Protein AF-A0A7S0DS02-F1 (afdb_monomer_lite)

Foldseek 3Di:
DPPVVCVVQVPFDKDDKAWFDDDDQWTWIWIWTQDPQWIKIKIKIFGQDPFKLQQAKKKKKFKDLQKFKDKAKPVTWDFPDDGDRGITMTGDHMHGHGGIIIMIITIFHADLRSADFMWMWMWIGRPDTDIDIGIGTDAVLRFKAADADEPVVLVVVVVVFDAKDKDKDAQFPDQAPVCVVVLCVVSNWDFRDDDPQKTKIKMWGNHPDPDTWIKIKIKGQDPRRMIMMMITTNDNSNSVRSRVSSRVSRRD

Organism: NCBI:txid1561963

pLDDT: mean 88.96, std 8.68, range [48.06, 98.38]

InterPro domains:
  IPR028269 AP-4 complex subunit epsilon-1, C-terminal [PF14807] (146-245)
  IPR028269 AP-4 complex subunit epsilon-1, C-terminal [SM01356] (145-251)

Structure (mmCIF, N/CA/C/O backbone):
data_AF-A0A7S0DS02-F1
#
_entry.id   AF-A0A7S0DS02-F1
#
loop_
_atom_site.group_PDB
_atom_site.id
_atom_site.type_symbol
_atom_site.label_atom_id
_atom_site.label_alt_id
_atom_site.label_comp_id
_atom_site.label_asym_id
_atom_site.label_entity_id
_atom_site.label_seq_id
_atom_site.pdbx_PDB_ins_code
_atom_site.Cartn_x
_atom_site.Cartn_y
_atom_site.Cartn_z
_atom_site.occupancy
_atom_site.B_iso_or_equiv
_atom_site.auth_seq_id
_atom_site.auth_comp_id
_atom_site.auth_asym_id
_atom_site.auth_atom_id
_atom_site.pdbx_PDB_model_num
ATOM 1 N N . MET A 1 1 ? 3.408 -7.193 -20.595 1.00 48.06 1 MET A N 1
ATOM 2 C CA . MET A 1 1 ? 3.384 -8.110 -19.430 1.00 48.06 1 MET A CA 1
ATOM 3 C C . MET A 1 1 ? 3.007 -9.495 -19.956 1.00 48.06 1 MET A C 1
ATOM 5 O O . MET A 1 1 ? 2.194 -9.543 -20.866 1.00 48.06 1 MET A O 1
ATOM 9 N N . ALA A 1 2 ? 3.617 -10.593 -19.495 1.00 53.53 2 ALA A N 1
ATOM 10 C CA . ALA A 1 2 ? 3.234 -11.933 -19.957 1.00 53.53 2 ALA A CA 1
ATOM 11 C C . ALA A 1 2 ? 1.770 -12.174 -19.562 1.00 53.53 2 ALA A C 1
ATOM 13 O O . ALA A 1 2 ? 1.403 -11.886 -18.420 1.00 53.53 2 ALA A O 1
ATOM 14 N N . GLU A 1 3 ? 0.940 -12.654 -20.489 1.00 55.75 3 GLU A N 1
ATOM 15 C CA . GLU A 1 3 ? -0.509 -12.824 -20.281 1.00 55.75 3 GLU A CA 1
ATOM 16 C C . GLU A 1 3 ? -0.830 -13.646 -19.023 1.00 55.75 3 GLU A C 1
ATOM 18 O O . GLU A 1 3 ? -1.805 -13.373 -18.324 1.00 55.75 3 GLU A O 1
ATOM 23 N N . SER A 1 4 ? 0.040 -14.598 -18.671 1.00 61.25 4 SER A N 1
ATOM 24 C CA . SER A 1 4 ? -0.071 -15.411 -17.458 1.00 61.25 4 SER A CA 1
ATOM 25 C C . SER A 1 4 ? 0.012 -14.587 -16.169 1.00 61.25 4 SER A C 1
ATOM 27 O O . SER A 1 4 ? -0.796 -14.791 -15.265 1.00 61.25 4 SER A O 1
ATOM 29 N N . LEU A 1 5 ? 0.931 -13.622 -16.090 1.00 64.06 5 LEU A N 1
ATOM 30 C CA . LEU A 1 5 ? 1.100 -12.769 -14.916 1.00 64.06 5 LEU A CA 1
ATOM 31 C C . LEU A 1 5 ? -0.018 -11.722 -14.826 1.00 64.06 5 LEU A C 1
ATOM 33 O O . LEU A 1 5 ? -0.558 -11.508 -13.744 1.00 64.06 5 LEU A O 1
ATOM 37 N N . GLN A 1 6 ? -0.439 -11.122 -15.949 1.00 67.19 6 GLN A N 1
ATOM 38 C CA . GLN A 1 6 ? -1.613 -10.230 -15.945 1.00 67.19 6 GLN A CA 1
ATOM 39 C C . GLN A 1 6 ? -2.850 -10.949 -15.427 1.00 67.19 6 GLN A C 1
ATOM 41 O O . GLN A 1 6 ? -3.556 -10.407 -14.579 1.00 67.19 6 GLN A O 1
ATOM 46 N N . LYS A 1 7 ? -3.076 -12.180 -15.892 1.00 71.62 7 LYS A N 1
ATOM 47 C CA . LYS A 1 7 ? -4.197 -13.015 -15.461 1.00 71.62 7 LYS A CA 1
ATOM 48 C C . LYS A 1 7 ? -4.095 -13.424 -13.990 1.00 71.62 7 LYS A C 1
ATOM 50 O O . LYS A 1 7 ? -5.110 -13.496 -13.307 1.00 71.62 7 LYS A O 1
ATOM 55 N N . GLN A 1 8 ? -2.887 -13.668 -13.479 1.00 76.19 8 GLN A N 1
ATOM 56 C CA . GLN A 1 8 ? -2.676 -13.959 -12.057 1.00 76.19 8 GLN A CA 1
ATOM 57 C C . GLN A 1 8 ? -2.935 -12.739 -11.167 1.00 76.19 8 GLN A C 1
ATOM 59 O O . GLN A 1 8 ? -3.421 -12.893 -10.050 1.00 76.19 8 GLN A O 1
ATOM 64 N N . LEU A 1 9 ? -2.632 -11.532 -11.649 1.00 82.69 9 LEU A N 1
ATOM 65 C CA . LEU A 1 9 ? -2.740 -10.302 -10.863 1.00 82.69 9 LEU A CA 1
ATOM 66 C C . LEU A 1 9 ? -4.054 -9.545 -11.056 1.00 82.69 9 LEU A C 1
ATOM 68 O O . LEU A 1 9 ? -4.373 -8.670 -10.252 1.00 82.69 9 LEU A O 1
ATOM 72 N N . SER A 1 10 ? -4.838 -9.874 -12.084 1.00 83.56 10 SER A N 1
ATOM 73 C CA . SER A 1 10 ? -6.087 -9.178 -12.410 1.00 83.56 10 SER A CA 1
ATOM 74 C C . SER A 1 10 ? -7.163 -9.310 -11.333 1.00 83.56 10 SER A C 1
ATOM 76 O O . SER A 1 10 ? -8.023 -8.442 -11.246 1.00 83.56 10 SER A O 1
ATOM 78 N N . GLY A 1 11 ? -7.114 -10.363 -10.511 1.00 85.56 11 GLY A N 1
ATOM 79 C CA . GLY A 1 11 ? -8.080 -10.603 -9.435 1.00 85.56 11 GLY A CA 1
ATOM 80 C C . GLY A 1 11 ? -7.795 -9.866 -8.122 1.00 85.56 11 GLY A C 1
ATOM 81 O O . GLY A 1 11 ? -8.592 -9.975 -7.192 1.00 85.56 11 GLY A O 1
ATOM 82 N N . PHE A 1 12 ? -6.673 -9.148 -8.010 1.00 87.88 12 PHE A N 1
ATOM 83 C CA . PHE A 1 12 ? -6.279 -8.489 -6.763 1.00 87.88 12 PHE A CA 1
ATOM 84 C C . PHE A 1 12 ? -6.533 -6.979 -6.796 1.00 87.88 12 PHE A C 1
ATOM 86 O O . PHE A 1 12 ? -6.413 -6.365 -7.858 1.00 87.88 12 PHE A O 1
ATOM 93 N N . PRO A 1 13 ? -6.833 -6.356 -5.638 1.00 88.44 13 PRO A N 1
ATOM 94 C CA . PRO A 1 13 ? -6.950 -4.907 -5.545 1.00 88.44 13 PRO A CA 1
ATOM 95 C C . PRO A 1 13 ? -5.658 -4.212 -5.989 1.00 88.44 13 PRO A C 1
ATOM 97 O O . PRO A 1 13 ? -4.554 -4.645 -5.639 1.00 88.44 13 PRO A O 1
ATOM 100 N N . LYS A 1 14 ? -5.804 -3.122 -6.744 1.00 90.38 14 LYS A N 1
ATOM 101 C CA . LYS A 1 14 ? -4.695 -2.350 -7.312 1.00 90.38 14 LYS A CA 1
ATOM 102 C C . LYS A 1 14 ? -4.682 -0.940 -6.736 1.00 90.38 14 LYS A C 1
ATOM 104 O O . LYS A 1 14 ? -5.734 -0.347 -6.513 1.00 90.38 14 LYS A O 1
ATOM 109 N N . GLY A 1 15 ? -3.488 -0.418 -6.488 1.00 86.44 15 GLY A N 1
ATOM 110 C CA . GLY A 1 15 ? -3.276 1.002 -6.250 1.00 86.44 15 GLY A CA 1
ATOM 111 C C . GLY A 1 15 ? -3.321 1.797 -7.554 1.00 86.44 15 GLY A C 1
ATOM 112 O O . GLY A 1 15 ? -3.376 1.228 -8.647 1.00 86.44 15 GLY A O 1
ATOM 113 N N . MET A 1 16 ? -3.264 3.120 -7.421 1.00 85.69 16 MET A N 1
ATOM 114 C CA . MET A 1 16 ? -3.130 4.022 -8.562 1.00 85.69 16 MET A CA 1
ATOM 115 C C . MET A 1 16 ? -1.842 3.704 -9.330 1.00 85.69 16 MET A C 1
ATOM 117 O O . MET A 1 16 ? -0.797 3.461 -8.721 1.00 85.69 16 MET A O 1
ATOM 121 N N . GLU A 1 17 ? -1.935 3.674 -10.657 1.00 90.31 17 GLU A N 1
ATOM 122 C CA . GLU A 1 17 ? -0.751 3.667 -11.508 1.00 90.31 17 GLU A CA 1
ATOM 123 C C . GLU A 1 17 ? -0.147 5.070 -11.514 1.00 90.31 17 GLU A C 1
ATOM 125 O O . GLU A 1 17 ? -0.869 6.061 -11.620 1.00 90.31 17 GLU A O 1
ATOM 130 N N . ALA A 1 18 ? 1.167 5.152 -11.360 1.00 92.69 18 ALA A N 1
ATOM 131 C CA . ALA A 1 18 ? 1.876 6.417 -11.330 1.00 92.69 18 ALA A CA 1
ATOM 132 C C . ALA A 1 18 ? 3.097 6.351 -12.236 1.00 92.69 18 ALA A C 1
ATOM 134 O O . ALA A 1 18 ? 3.766 5.317 -12.343 1.00 92.69 18 ALA A O 1
ATOM 135 N N . VAL A 1 19 ? 3.397 7.479 -12.868 1.00 93.69 19 VAL A N 1
ATOM 136 C CA . VAL A 1 19 ? 4.601 7.621 -13.671 1.00 93.69 19 VAL A CA 1
ATOM 137 C C . VAL A 1 19 ? 5.735 8.098 -12.774 1.00 93.69 19 VAL A C 1
ATOM 139 O O . VAL A 1 19 ? 5.576 9.041 -12.003 1.00 93.69 19 VAL A O 1
ATOM 142 N N . ALA A 1 20 ? 6.856 7.384 -12.816 1.00 90.88 20 ALA A N 1
ATOM 143 C CA . ALA A 1 20 ? 8.039 7.662 -12.006 1.00 90.88 20 ALA A CA 1
ATOM 144 C C . ALA A 1 20 ? 9.152 8.342 -12.811 1.00 90.88 20 ALA A C 1
ATOM 146 O O . ALA A 1 20 ? 9.971 9.042 -12.225 1.00 90.88 20 ALA A O 1
ATOM 147 N N . ASN A 1 21 ? 9.201 8.124 -14.128 1.00 92.62 21 ASN A N 1
ATOM 148 C CA . ASN A 1 21 ? 10.114 8.815 -15.032 1.00 92.62 21 ASN A CA 1
ATOM 149 C C . ASN A 1 21 ? 9.536 8.866 -16.450 1.00 92.62 21 ASN A C 1
ATOM 151 O O . ASN A 1 21 ? 9.195 7.823 -17.007 1.00 92.62 21 ASN A O 1
ATOM 155 N N . GLU A 1 22 ? 9.486 10.057 -17.043 1.00 91.19 22 GLU A N 1
ATOM 156 C CA . GLU A 1 22 ? 9.022 10.270 -18.427 1.00 91.19 22 GLU A CA 1
ATOM 157 C C . GLU A 1 22 ? 10.137 10.726 -19.369 1.00 91.19 22 GLU A C 1
ATOM 159 O O . GLU A 1 22 ? 9.962 10.730 -20.586 1.00 91.19 22 GLU A O 1
ATOM 164 N N . GLU A 1 23 ? 11.294 11.087 -18.818 1.00 84.94 23 GLU A N 1
ATOM 165 C CA . GLU A 1 23 ? 12.369 11.728 -19.561 1.00 84.94 23 GLU A CA 1
ATOM 166 C C . GLU A 1 23 ? 13.457 10.741 -20.000 1.00 84.94 23 GLU A C 1
ATOM 168 O O . GLU A 1 23 ? 13.777 9.759 -19.323 1.00 84.94 23 GLU A O 1
ATOM 173 N N . GLY A 1 24 ? 14.086 11.046 -21.136 1.00 87.00 24 GLY A N 1
ATOM 174 C CA . GLY A 1 24 ? 15.249 10.323 -21.637 1.00 87.00 24 GLY A CA 1
ATOM 175 C C . GLY A 1 24 ? 14.915 9.008 -22.343 1.00 87.00 24 GLY A C 1
ATOM 176 O O . GLY A 1 24 ? 13.926 8.876 -23.056 1.00 87.00 24 GLY A O 1
ATOM 177 N N . GLU A 1 25 ? 15.812 8.034 -22.208 1.00 89.88 25 GLU A N 1
ATOM 178 C CA . GLU A 1 25 ? 15.770 6.778 -22.971 1.00 89.88 25 GLU A CA 1
ATOM 179 C C . GLU A 1 25 ? 14.942 5.676 -22.296 1.00 89.88 25 GLU A C 1
ATOM 181 O O . GLU A 1 25 ? 14.707 4.620 -22.890 1.00 89.88 25 GLU A O 1
ATOM 186 N N . VAL A 1 26 ? 14.489 5.911 -21.064 1.00 92.75 26 VAL A N 1
ATOM 187 C CA . VAL A 1 26 ? 13.751 4.938 -20.260 1.00 92.75 26 VAL A CA 1
ATOM 188 C C . VAL A 1 26 ? 12.509 5.593 -19.686 1.00 92.75 26 VAL A C 1
ATOM 190 O O . VAL A 1 26 ? 12.604 6.445 -18.814 1.00 92.75 26 VAL A O 1
ATOM 193 N N . TYR A 1 27 ? 11.338 5.137 -20.103 1.00 94.38 27 TYR A N 1
ATOM 194 C CA . TYR A 1 27 ? 10.084 5.497 -19.454 1.00 94.38 27 TYR A CA 1
ATOM 195 C C . TYR A 1 27 ? 9.796 4.504 -18.323 1.00 94.38 27 TYR A C 1
ATOM 197 O O . TYR A 1 27 ? 9.885 3.288 -18.529 1.00 94.38 27 TYR A O 1
ATOM 205 N N . ILE A 1 28 ? 9.458 5.003 -17.134 1.00 95.06 28 ILE A N 1
ATOM 206 C CA . ILE A 1 28 ? 9.181 4.178 -15.956 1.00 95.06 28 ILE A CA 1
ATOM 207 C C . ILE A 1 28 ? 7.828 4.558 -15.366 1.00 95.06 28 ILE A C 1
ATOM 209 O O . ILE A 1 28 ? 7.651 5.674 -14.883 1.00 95.06 28 ILE A O 1
ATOM 213 N N . SER A 1 29 ? 6.909 3.598 -15.313 1.00 95.88 29 SER A N 1
ATOM 214 C CA . SER A 1 29 ? 5.691 3.681 -14.499 1.00 95.88 29 SER A CA 1
ATOM 215 C C . SER A 1 29 ? 5.662 2.559 -13.468 1.00 95.88 29 SER A C 1
ATOM 217 O O . SER A 1 29 ? 6.436 1.599 -13.541 1.00 95.88 29 SER A O 1
ATOM 219 N N . TYR A 1 30 ? 4.802 2.669 -12.462 1.00 95.50 30 TYR A N 1
ATOM 220 C CA . TYR A 1 30 ? 4.601 1.597 -11.499 1.00 95.50 30 TYR A CA 1
ATOM 221 C C . TYR A 1 30 ? 3.154 1.496 -11.032 1.00 95.50 30 TYR A C 1
ATOM 223 O O . TYR A 1 30 ? 2.408 2.473 -10.997 1.00 95.50 30 TYR A O 1
ATOM 231 N N . GLN A 1 31 ? 2.775 0.291 -10.617 1.00 94.50 31 GLN A N 1
ATOM 232 C CA . GLN A 1 31 ? 1.482 0.005 -10.010 1.00 94.50 31 GLN A CA 1
ATOM 233 C C . GLN A 1 31 ? 1.664 -0.908 -8.800 1.00 94.50 31 GLN A C 1
ATOM 235 O O . GLN A 1 31 ? 2.410 -1.888 -8.843 1.00 94.50 31 GLN A O 1
ATOM 240 N N . LYS A 1 32 ? 0.953 -0.601 -7.715 1.00 94.50 32 LYS A N 1
ATOM 241 C CA . LYS A 1 32 ? 0.902 -1.453 -6.522 1.00 94.50 32 LYS A CA 1
ATOM 242 C C . LYS A 1 32 ? -0.238 -2.463 -6.647 1.00 94.50 32 LYS A C 1
ATOM 244 O O . LYS A 1 32 ? -1.332 -2.113 -7.083 1.00 94.50 32 LYS A O 1
ATOM 249 N N . VAL A 1 33 ? -0.002 -3.700 -6.230 1.00 93.44 33 VAL A N 1
ATOM 250 C CA . VAL A 1 33 ? -0.983 -4.791 -6.188 1.00 93.44 33 VAL A CA 1
ATOM 251 C C . VAL A 1 33 ? -1.002 -5.377 -4.778 1.00 93.44 33 VAL A C 1
ATOM 253 O O . VAL A 1 33 ? 0.025 -5.819 -4.252 1.00 93.44 33 VAL A O 1
ATOM 256 N N . TYR A 1 34 ? -2.175 -5.388 -4.151 1.00 92.25 34 TYR A N 1
ATOM 257 C CA . TYR A 1 34 ? -2.335 -5.768 -2.750 1.00 92.25 34 TYR A CA 1
ATOM 258 C C . TYR A 1 34 ? -2.656 -7.261 -2.616 1.00 92.25 34 TYR A C 1
ATOM 260 O O . TYR A 1 34 ? -3.814 -7.672 -2.543 1.00 92.25 34 TYR A O 1
ATOM 268 N N . LEU A 1 35 ? -1.614 -8.092 -2.554 1.00 90.50 35 LEU A N 1
ATOM 269 C CA . LEU A 1 35 ? -1.754 -9.534 -2.334 1.00 90.50 35 LEU A CA 1
ATOM 270 C C . LEU A 1 35 ? -2.008 -9.846 -0.845 1.00 90.50 35 LEU A C 1
ATOM 272 O O . LEU A 1 35 ? -1.585 -9.071 0.015 1.00 90.50 35 LEU A O 1
ATOM 276 N N . PRO A 1 36 ? -2.633 -10.985 -0.487 1.00 87.62 36 PRO A N 1
ATOM 277 C CA . PRO A 1 36 ? -2.962 -11.306 0.908 1.00 87.62 36 PRO A CA 1
ATOM 278 C C . PRO A 1 36 ? -1.770 -11.328 1.876 1.00 87.62 36 PRO A C 1
ATOM 280 O O . PRO A 1 36 ? -1.952 -11.065 3.064 1.00 87.62 36 PRO A O 1
ATOM 283 N N . GLY A 1 37 ? -0.574 -11.658 1.376 1.00 86.56 37 GLY A N 1
ATOM 284 C CA . GLY A 1 37 ? 0.648 -11.808 2.171 1.00 86.56 37 GLY A CA 1
ATOM 285 C C . GLY A 1 37 ? 1.782 -10.846 1.816 1.00 86.56 37 GLY A C 1
ATOM 286 O O . GLY A 1 37 ? 2.822 -10.933 2.447 1.00 86.56 37 GLY A O 1
ATOM 287 N N . GLN A 1 38 ? 1.609 -9.952 0.836 1.00 89.44 38 GLN A N 1
ATOM 288 C CA . GLN A 1 38 ? 2.613 -8.945 0.451 1.00 89.44 38 GLN A CA 1
ATOM 289 C C . GLN A 1 38 ? 1.971 -7.808 -0.329 1.00 89.44 38 GLN A C 1
ATOM 291 O O . GLN A 1 38 ? 0.939 -8.020 -0.971 1.00 89.44 38 GLN A O 1
ATOM 296 N N . THR A 1 39 ? 2.592 -6.633 -0.360 1.00 92.00 39 THR A N 1
ATOM 297 C CA . THR A 1 39 ? 2.335 -5.687 -1.457 1.00 92.00 39 THR A CA 1
ATOM 298 C C . THR A 1 39 ? 3.340 -5.930 -2.544 1.00 92.00 39 THR A C 1
ATOM 300 O O . THR A 1 39 ? 4.533 -5.951 -2.279 1.00 92.00 39 THR A O 1
ATOM 303 N N . MET A 1 40 ? 2.863 -6.116 -3.762 1.00 93.62 40 MET A N 1
ATOM 304 C CA . MET A 1 40 ? 3.737 -6.197 -4.912 1.00 93.62 40 MET A CA 1
ATOM 305 C C . MET A 1 40 ? 3.716 -4.874 -5.660 1.00 93.62 40 MET A C 1
ATOM 307 O O . MET A 1 40 ? 2.651 -4.376 -6.006 1.00 93.62 40 MET A O 1
ATOM 311 N N . VAL A 1 41 ? 4.888 -4.319 -5.928 1.00 94.94 41 VAL A N 1
ATOM 312 C CA . VAL A 1 41 ? 5.063 -3.162 -6.800 1.00 94.94 41 VAL A CA 1
ATOM 313 C C . VAL A 1 41 ? 5.543 -3.676 -8.148 1.00 94.94 41 VAL A C 1
ATOM 315 O O . VAL A 1 41 ? 6.626 -4.249 -8.256 1.00 94.94 41 VAL A O 1
ATOM 318 N N . CYS A 1 42 ? 4.719 -3.503 -9.172 1.00 94.50 42 CYS A N 1
ATOM 319 C CA . CYS A 1 42 ? 5.077 -3.776 -10.554 1.00 94.50 42 CYS A CA 1
ATOM 320 C C . CYS A 1 42 ? 5.674 -2.502 -11.147 1.00 94.50 42 CYS A C 1
ATOM 322 O O . CYS A 1 42 ? 4.943 -1.540 -11.360 1.00 94.50 42 CYS A O 1
ATOM 324 N N . VAL A 1 43 ? 6.983 -2.489 -11.391 1.00 95.31 43 VAL A N 1
ATOM 325 C CA . VAL A 1 43 ? 7.693 -1.387 -12.051 1.00 95.31 43 VAL A CA 1
ATOM 326 C C . VAL A 1 43 ? 7.836 -1.728 -13.530 1.00 95.31 43 VAL A C 1
ATOM 328 O O . VAL A 1 43 ? 8.465 -2.725 -13.889 1.00 95.31 43 VAL A O 1
ATOM 331 N N . PHE A 1 44 ? 7.233 -0.917 -14.386 1.00 94.62 44 PHE A N 1
ATOM 332 C CA . PHE A 1 44 ? 7.250 -1.057 -15.834 1.00 94.62 44 PHE A CA 1
ATOM 333 C C . PHE A 1 44 ? 8.399 -0.240 -16.402 1.00 94.62 44 PHE A C 1
ATOM 335 O O . PHE A 1 44 ? 8.382 0.983 -16.334 1.00 94.62 44 PHE A O 1
ATOM 342 N N . VAL A 1 45 ? 9.395 -0.919 -16.962 1.00 94.94 45 VAL A N 1
ATOM 343 C CA . VAL A 1 45 ? 10.556 -0.286 -17.589 1.00 94.94 45 VAL A CA 1
ATOM 344 C C . VAL A 1 45 ? 10.369 -0.379 -19.093 1.00 94.94 45 VAL A C 1
ATOM 346 O O . VAL A 1 45 ? 10.415 -1.468 -19.665 1.00 94.94 45 VAL A O 1
ATOM 349 N N . THR A 1 46 ? 10.124 0.757 -19.734 1.00 94.81 46 THR A N 1
ATOM 350 C CA . THR A 1 46 ? 9.903 0.848 -21.177 1.00 94.81 46 THR A CA 1
ATOM 351 C C . THR A 1 46 ? 11.102 1.505 -21.836 1.00 94.81 46 THR A C 1
ATOM 353 O O . THR A 1 46 ? 11.511 2.600 -21.455 1.00 94.81 46 THR A O 1
ATOM 356 N N . ASN A 1 47 ? 11.664 0.844 -22.846 1.00 94.25 47 ASN A N 1
ATOM 357 C CA . ASN A 1 47 ? 12.707 1.437 -23.673 1.00 94.25 47 ASN A CA 1
ATOM 358 C C . ASN A 1 47 ? 12.079 2.500 -24.588 1.00 94.25 47 ASN A C 1
ATOM 360 O O . ASN A 1 47 ? 11.434 2.165 -25.583 1.00 94.25 47 ASN A O 1
ATOM 364 N N . ALA A 1 48 ? 12.256 3.770 -24.232 1.00 93.00 48 ALA A N 1
ATOM 365 C CA . ALA A 1 48 ? 11.763 4.917 -24.993 1.00 93.00 48 ALA A CA 1
ATOM 366 C C . ALA A 1 48 ? 12.768 5.396 -26.058 1.00 93.00 48 ALA A C 1
ATOM 368 O O . ALA A 1 48 ? 12.466 6.292 -26.846 1.00 93.00 48 ALA A O 1
ATOM 369 N N . SER A 1 49 ? 13.965 4.804 -26.104 1.00 90.94 49 SER A N 1
ATOM 370 C CA . SER A 1 49 ? 14.974 5.126 -27.109 1.00 90.94 49 SER A CA 1
ATOM 371 C C . SER A 1 49 ? 14.644 4.528 -28.481 1.00 90.94 49 SER A C 1
ATOM 373 O O . SER A 1 49 ? 13.845 3.603 -28.609 1.00 90.94 49 SER A O 1
ATOM 375 N N . LYS A 1 50 ? 15.332 5.018 -29.518 1.00 90.75 50 LYS A N 1
ATOM 376 C CA . LYS A 1 50 ? 15.264 4.487 -30.894 1.00 90.75 50 LYS A CA 1
ATOM 377 C C . LYS A 1 50 ? 16.182 3.278 -31.133 1.00 90.75 50 LYS A C 1
ATOM 379 O O . LYS A 1 50 ? 16.439 2.913 -32.276 1.00 90.75 50 LYS A O 1
ATOM 384 N N . ARG A 1 51 ? 16.778 2.715 -30.076 1.00 91.06 51 ARG A N 1
ATOM 385 C CA . ARG A 1 51 ? 17.729 1.600 -30.172 1.00 91.06 51 ARG A CA 1
ATOM 386 C C . ARG A 1 51 ? 17.357 0.483 -29.215 1.00 91.06 51 ARG A C 1
ATOM 388 O O . ARG A 1 51 ? 16.777 0.710 -28.162 1.00 91.06 51 ARG A O 1
ATOM 395 N N . THR A 1 52 ? 17.738 -0.739 -29.554 1.00 90.75 52 THR A N 1
ATOM 396 C CA . THR A 1 52 ? 17.602 -1.877 -28.642 1.00 90.75 52 THR A CA 1
ATOM 397 C C . THR A 1 52 ? 18.640 -1.783 -27.528 1.00 90.75 52 THR A C 1
ATOM 399 O O . THR A 1 52 ? 19.821 -1.539 -27.780 1.00 90.75 52 THR A O 1
ATOM 402 N N . PHE A 1 53 ? 18.228 -2.040 -26.288 1.00 90.81 53 PHE A N 1
ATOM 403 C CA . PHE A 1 53 ? 19.164 -2.323 -25.204 1.00 90.81 53 PHE A CA 1
ATOM 404 C C . PHE A 1 53 ? 19.656 -3.763 -25.367 1.00 90.81 53 PHE A C 1
ATOM 406 O O . PHE A 1 53 ? 19.082 -4.691 -24.800 1.00 90.81 53 PHE A O 1
ATOM 413 N N . SER A 1 54 ? 20.672 -3.981 -26.206 1.00 86.88 54 SER A N 1
ATOM 414 C CA . SER A 1 54 ? 21.117 -5.331 -26.597 1.00 86.88 54 SER A CA 1
ATOM 415 C C . SER A 1 54 ? 21.589 -6.177 -25.412 1.00 86.88 54 SER A C 1
ATOM 417 O O . SER A 1 54 ? 21.289 -7.362 -25.359 1.00 86.88 54 SER A O 1
ATOM 419 N N . ASN A 1 55 ? 22.216 -5.551 -24.410 1.00 87.00 55 ASN A N 1
ATOM 420 C CA . ASN A 1 55 ? 22.626 -6.217 -23.167 1.00 87.00 55 ASN A CA 1
ATOM 421 C C . ASN A 1 55 ? 21.653 -5.946 -21.999 1.00 87.00 55 ASN A C 1
ATOM 423 O O . ASN A 1 55 ? 21.984 -6.204 -20.843 1.00 87.00 55 ASN A O 1
ATOM 427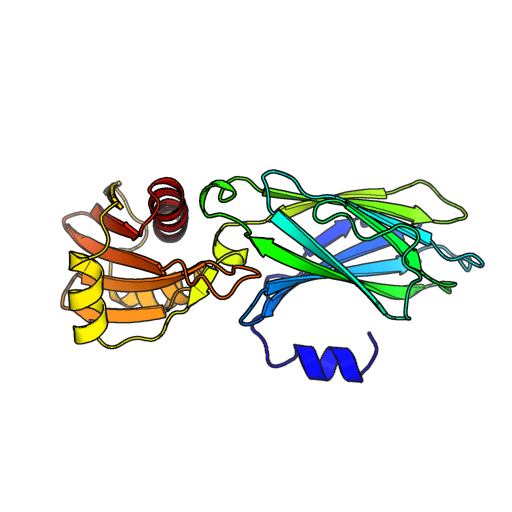 N N . GLY A 1 56 ? 20.458 -5.422 -22.298 1.00 89.88 56 GLY A N 1
ATOM 428 C CA . GLY A 1 56 ? 19.402 -5.163 -21.325 1.00 89.88 56 GLY A CA 1
ATOM 429 C C . GLY A 1 56 ? 19.683 -3.987 -20.388 1.00 89.88 56 GLY A C 1
ATOM 430 O O . GLY A 1 56 ? 20.138 -2.916 -20.798 1.00 89.88 56 GLY A O 1
ATOM 431 N N . TYR A 1 57 ? 19.344 -4.169 -19.115 1.00 92.69 57 TYR A N 1
ATOM 432 C CA . TYR A 1 57 ? 19.580 -3.190 -18.057 1.00 92.69 57 TYR A CA 1
ATOM 433 C C . TYR A 1 57 ? 19.734 -3.895 -16.709 1.00 92.69 57 TYR A C 1
ATOM 435 O O . TYR A 1 57 ? 19.239 -5.010 -16.510 1.00 92.69 57 TYR A O 1
ATOM 443 N N . THR A 1 58 ? 20.383 -3.228 -15.761 1.00 93.88 58 THR A N 1
ATOM 444 C CA . THR A 1 58 ? 20.406 -3.670 -14.367 1.00 93.88 58 THR A CA 1
ATOM 445 C C . THR A 1 58 ? 19.450 -2.838 -13.523 1.00 93.88 58 THR A C 1
ATOM 447 O O . THR A 1 58 ? 19.250 -1.646 -13.763 1.00 93.88 58 THR A O 1
ATOM 450 N N . ALA A 1 59 ? 18.822 -3.486 -12.548 1.00 94.25 59 ALA A N 1
ATOM 451 C CA . ALA A 1 59 ? 17.957 -2.851 -11.569 1.00 94.25 59 ALA A CA 1
ATOM 452 C C . ALA A 1 59 ? 18.495 -3.136 -10.169 1.00 94.25 59 ALA A C 1
ATOM 454 O O . ALA A 1 59 ? 18.535 -4.291 -9.743 1.00 94.25 59 ALA A O 1
ATOM 455 N N . ALA A 1 60 ? 18.901 -2.089 -9.459 1.00 94.44 60 ALA A N 1
ATOM 456 C CA . ALA A 1 60 ? 19.204 -2.163 -8.038 1.00 94.44 60 ALA A CA 1
ATOM 457 C C . ALA A 1 60 ? 17.984 -1.673 -7.256 1.00 94.44 60 ALA A C 1
ATOM 459 O O . ALA A 1 60 ? 17.536 -0.544 -7.447 1.00 94.44 60 ALA A O 1
ATOM 460 N N . VAL A 1 61 ? 17.444 -2.529 -6.396 1.00 94.19 61 VAL A N 1
ATOM 461 C CA . VAL A 1 61 ? 16.284 -2.238 -5.553 1.00 94.19 61 VAL A CA 1
ATOM 462 C C . VAL A 1 61 ? 16.734 -2.288 -4.103 1.00 94.19 61 VAL A C 1
ATOM 464 O O . VAL A 1 61 ? 17.352 -3.268 -3.689 1.00 94.19 61 VAL A O 1
ATOM 467 N N . GLN A 1 62 ? 16.430 -1.251 -3.334 1.00 92.81 62 GLN A N 1
ATOM 468 C CA . GLN A 1 62 ? 16.774 -1.161 -1.922 1.00 92.81 62 GLN A CA 1
ATOM 469 C C . GLN A 1 62 ? 15.607 -0.594 -1.117 1.00 92.81 62 GLN A C 1
ATOM 471 O O . GLN A 1 62 ? 14.875 0.273 -1.587 1.00 92.81 62 GLN A O 1
ATOM 476 N N . THR A 1 63 ? 15.449 -1.059 0.115 1.00 89.00 63 THR A N 1
ATOM 477 C CA . THR A 1 63 ? 14.495 -0.508 1.080 1.00 89.00 63 THR A CA 1
ATOM 478 C C . THR A 1 63 ? 15.196 -0.131 2.381 1.00 89.00 63 THR A C 1
ATOM 480 O O . THR A 1 63 ? 16.370 -0.430 2.587 1.00 89.00 63 THR A O 1
ATOM 483 N N . GLN A 1 64 ? 14.470 0.553 3.260 1.00 82.31 64 GLN A N 1
ATOM 484 C CA . GLN A 1 64 ? 14.943 0.976 4.574 1.00 82.31 64 GLN A CA 1
ATOM 485 C C . GLN A 1 64 ? 14.024 0.455 5.689 1.00 82.31 64 GLN A C 1
ATOM 487 O O . GLN A 1 64 ? 12.996 -0.181 5.435 1.00 82.31 64 GLN A O 1
ATOM 492 N N . ASN A 1 65 ? 14.424 0.722 6.935 1.00 79.75 65 ASN A N 1
ATOM 493 C CA . ASN A 1 65 ? 13.624 0.561 8.152 1.00 79.75 65 ASN A CA 1
ATOM 494 C C . ASN A 1 65 ? 13.108 -0.856 8.447 1.00 79.75 65 ASN A C 1
ATOM 496 O O . ASN A 1 65 ? 12.170 -0.999 9.217 1.00 79.75 65 ASN A O 1
ATOM 500 N N . GLY A 1 66 ? 13.708 -1.920 7.905 1.00 76.25 66 GLY A N 1
ATOM 501 C CA . GLY A 1 66 ? 13.307 -3.305 8.205 1.00 76.25 66 GLY A CA 1
ATOM 502 C C . GLY A 1 66 ? 12.109 -3.822 7.398 1.00 76.25 66 GLY A C 1
ATOM 503 O O . GLY A 1 66 ? 11.479 -4.815 7.778 1.00 76.25 66 GLY A O 1
ATOM 504 N N . LEU A 1 67 ? 11.797 -3.171 6.274 1.00 85.75 67 LEU A N 1
ATOM 505 C CA . LEU A 1 67 ? 11.046 -3.813 5.197 1.00 85.75 67 LEU A CA 1
ATOM 506 C C . LEU A 1 67 ? 11.926 -4.846 4.494 1.00 85.75 67 LEU A C 1
ATOM 508 O O . LEU A 1 67 ? 13.125 -4.631 4.331 1.00 85.75 67 LEU A O 1
ATOM 512 N N . PHE A 1 68 ? 11.316 -5.944 4.060 1.00 85.88 68 PHE A N 1
ATOM 513 C CA . PHE A 1 68 ? 11.979 -6.971 3.266 1.00 85.88 68 PHE A CA 1
ATOM 514 C C . PHE A 1 68 ? 11.468 -6.974 1.833 1.00 85.88 68 PHE A C 1
ATOM 516 O O . PHE A 1 68 ? 10.283 -6.737 1.577 1.00 85.88 68 PHE A O 1
ATOM 523 N N . LEU A 1 69 ? 12.381 -7.281 0.917 1.00 87.44 69 LEU A N 1
ATOM 524 C CA . LEU A 1 69 ? 12.170 -7.303 -0.516 1.00 87.44 69 LEU A CA 1
ATOM 525 C C . LEU A 1 69 ? 12.302 -8.718 -1.061 1.00 87.44 69 LEU A C 1
ATOM 527 O O . LEU A 1 69 ? 13.243 -9.451 -0.757 1.00 87.44 69 LEU A O 1
ATOM 531 N N . ARG A 1 70 ? 11.397 -9.054 -1.972 1.00 86.75 70 ARG A N 1
ATOM 532 C CA . ARG A 1 70 ? 11.561 -10.164 -2.904 1.00 86.75 70 ARG A CA 1
ATOM 533 C C . ARG A 1 70 ? 11.386 -9.628 -4.309 1.00 86.75 70 ARG A C 1
ATOM 535 O O . ARG A 1 70 ? 10.297 -9.183 -4.654 1.00 86.75 70 ARG A O 1
ATOM 542 N N . CYS A 1 71 ? 12.441 -9.680 -5.109 1.00 85.19 71 CYS A N 1
ATOM 543 C CA . CYS A 1 71 ? 12.384 -9.195 -6.480 1.00 85.19 71 CYS A CA 1
ATOM 544 C C . CYS A 1 71 ? 12.342 -10.348 -7.482 1.00 85.19 71 CYS A C 1
ATOM 546 O O . CYS A 1 71 ? 12.962 -11.391 -7.276 1.00 85.19 71 CYS A O 1
ATOM 548 N N . ASP A 1 72 ? 11.612 -10.131 -8.564 1.00 83.75 72 ASP A N 1
ATOM 549 C CA . ASP A 1 72 ? 11.566 -10.976 -9.753 1.00 83.75 72 ASP A CA 1
ATOM 550 C C . ASP A 1 72 ? 11.336 -10.068 -10.976 1.00 83.75 72 ASP A C 1
ATOM 552 O O . ASP A 1 72 ? 11.083 -8.869 -10.824 1.00 83.75 72 ASP A O 1
ATOM 556 N N . ALA A 1 73 ? 11.435 -10.590 -12.194 1.00 82.69 73 ALA A N 1
ATOM 557 C CA . ALA A 1 73 ? 11.151 -9.816 -13.395 1.00 82.69 73 ALA A CA 1
ATOM 558 C C . ALA A 1 73 ? 10.507 -10.655 -14.495 1.00 82.69 73 ALA A C 1
ATOM 560 O O . ALA A 1 73 ? 10.626 -11.877 -14.542 1.00 82.69 73 ALA A O 1
ATOM 561 N N . ASN A 1 74 ? 9.834 -9.967 -15.409 1.00 82.19 74 ASN A N 1
ATOM 562 C CA . ASN A 1 74 ? 9.273 -10.551 -16.609 1.00 82.19 74 ASN A CA 1
ATOM 563 C C . ASN A 1 74 ? 9.563 -9.663 -17.841 1.00 82.19 74 ASN A C 1
ATOM 565 O O . ASN A 1 74 ? 9.111 -8.513 -17.862 1.00 82.19 74 ASN A O 1
ATOM 569 N N . PRO A 1 75 ? 10.239 -10.172 -18.890 1.00 80.88 75 PRO A N 1
ATOM 570 C CA . PRO A 1 75 ? 10.845 -11.509 -18.995 1.00 80.88 75 PRO A CA 1
ATOM 571 C C . PRO A 1 75 ? 11.846 -11.792 -17.866 1.00 80.88 75 PRO A C 1
ATOM 573 O O . PRO A 1 75 ? 12.363 -10.858 -17.254 1.00 80.88 75 PRO A O 1
ATOM 576 N N . LYS A 1 76 ? 12.042 -13.081 -17.555 1.00 83.75 76 LYS A N 1
ATOM 577 C CA . LYS A 1 76 ? 12.820 -13.536 -16.394 1.00 83.75 76 LYS A CA 1
ATOM 578 C C . LYS A 1 76 ? 14.186 -12.845 -16.354 1.00 83.75 76 LYS A C 1
ATOM 580 O O . LYS A 1 76 ? 14.907 -12.863 -17.348 1.00 83.75 76 LYS A O 1
ATOM 585 N N . ALA A 1 77 ? 14.510 -12.240 -15.213 1.00 79.94 77 ALA A N 1
ATOM 586 C CA . ALA A 1 77 ? 15.808 -11.624 -14.959 1.00 79.94 77 ALA A CA 1
ATOM 587 C C . ALA A 1 77 ? 16.712 -12.558 -14.153 1.00 79.94 77 ALA A C 1
ATOM 589 O O . ALA A 1 77 ? 16.239 -13.369 -13.352 1.00 79.94 77 ALA A O 1
ATOM 590 N N . ASP A 1 78 ? 18.018 -12.372 -14.316 1.00 82.25 78 ASP A N 1
ATOM 591 C CA . ASP A 1 78 ? 19.017 -13.035 -13.487 1.00 82.25 78 ASP A CA 1
ATOM 592 C C . ASP A 1 78 ? 19.245 -12.231 -12.205 1.00 82.25 78 ASP A C 1
ATOM 594 O O . ASP A 1 78 ? 19.562 -11.037 -12.251 1.00 82.25 78 ASP A O 1
ATOM 598 N N . LEU A 1 79 ? 19.123 -12.892 -11.054 1.00 80.06 79 LEU A N 1
ATOM 599 C CA . LEU A 1 79 ? 19.560 -12.342 -9.772 1.00 80.06 79 LEU A CA 1
ATOM 600 C C . LEU A 1 79 ? 21.090 -12.400 -9.715 1.00 80.06 79 LEU A C 1
ATOM 602 O O . LEU A 1 79 ? 21.677 -13.473 -9.853 1.00 80.06 79 LEU A O 1
ATOM 606 N N . LYS A 1 80 ? 21.740 -11.246 -9.540 1.00 76.06 80 LYS A N 1
ATOM 607 C CA . LYS A 1 80 ? 23.208 -11.129 -9.621 1.00 76.06 80 LYS A CA 1
ATOM 608 C C . LYS A 1 80 ? 23.926 -11.355 -8.288 1.00 76.06 80 LYS A C 1
ATOM 610 O O . LYS A 1 80 ? 25.128 -11.591 -8.295 1.00 76.06 80 LYS A O 1
ATOM 615 N N . GLU A 1 81 ? 23.214 -11.320 -7.164 1.00 69.94 81 GLU A N 1
ATOM 616 C CA . GLU A 1 81 ? 23.783 -11.480 -5.820 1.00 69.94 81 GLU A CA 1
ATOM 617 C C . GLU A 1 81 ? 22.936 -12.434 -4.964 1.00 69.94 81 GLU A C 1
ATOM 619 O O . GLU A 1 81 ? 21.752 -12.656 -5.239 1.00 69.94 81 GLU A O 1
ATOM 624 N N . LYS A 1 82 ? 23.539 -13.001 -3.904 1.00 66.00 82 LYS A N 1
ATOM 625 C CA . LYS A 1 82 ? 22.772 -13.705 -2.863 1.00 66.00 82 LYS A CA 1
ATOM 626 C C . LYS A 1 82 ? 21.725 -12.739 -2.314 1.00 66.00 82 LYS A C 1
ATOM 628 O O . LYS A 1 82 ? 22.055 -11.602 -1.999 1.00 66.00 82 LYS A O 1
ATOM 633 N N . GLN A 1 83 ? 20.480 -13.202 -2.210 1.00 64.56 83 GLN A N 1
ATOM 634 C CA . GLN A 1 83 ? 19.356 -12.377 -1.777 1.00 64.56 83 GLN A CA 1
ATOM 635 C C . GLN A 1 83 ? 19.659 -11.727 -0.425 1.00 64.56 83 GLN A C 1
ATOM 637 O O . GLN A 1 83 ? 19.674 -12.411 0.599 1.00 64.56 83 GLN A O 1
ATOM 642 N N . ASN A 1 84 ? 19.882 -10.413 -0.431 1.00 74.56 84 ASN A N 1
ATOM 643 C CA . ASN A 1 84 ? 19.836 -9.623 0.784 1.00 74.56 84 ASN A CA 1
ATOM 644 C C . ASN A 1 84 ? 18.389 -9.165 0.999 1.00 74.56 84 ASN A C 1
ATOM 646 O O . ASN A 1 84 ? 17.662 -8.859 0.049 1.00 74.56 84 ASN A O 1
ATOM 650 N N . LEU A 1 85 ? 17.928 -9.187 2.244 1.00 79.88 85 LEU A N 1
ATOM 651 C CA . LEU A 1 85 ? 16.518 -8.957 2.550 1.00 79.88 85 LEU A CA 1
ATOM 652 C C . LEU A 1 85 ? 16.105 -7.509 2.279 1.00 79.88 85 LEU A C 1
ATOM 654 O O . LEU A 1 85 ? 14.941 -7.263 1.989 1.00 79.88 85 LEU A O 1
ATOM 658 N N . ASP A 1 86 ? 17.039 -6.565 2.315 1.00 82.81 86 ASP A N 1
ATOM 659 C CA . ASP A 1 86 ? 16.802 -5.137 2.104 1.00 82.81 86 ASP A CA 1
ATOM 660 C C . ASP A 1 86 ? 17.341 -4.604 0.765 1.00 82.81 86 ASP A C 1
ATOM 662 O O . ASP A 1 86 ? 17.042 -3.464 0.403 1.00 82.81 86 ASP A O 1
ATOM 666 N N . ARG A 1 87 ? 18.099 -5.415 0.011 1.00 88.44 87 ARG A N 1
ATOM 667 C CA . ARG A 1 87 ? 18.714 -5.036 -1.267 1.00 88.44 87 ARG A CA 1
ATOM 668 C C . ARG A 1 87 ? 18.740 -6.194 -2.264 1.00 88.44 87 ARG A C 1
ATOM 670 O O . ARG A 1 87 ? 19.155 -7.304 -1.947 1.00 88.44 87 ARG A O 1
ATOM 677 N N . GLN A 1 88 ? 18.348 -5.916 -3.502 1.00 89.44 88 GLN A N 1
ATOM 678 C CA . GLN A 1 88 ? 18.321 -6.880 -4.602 1.00 89.44 88 GLN A CA 1
ATOM 679 C C . GLN A 1 88 ? 18.929 -6.259 -5.863 1.00 89.44 88 GLN A C 1
ATOM 681 O O . GLN A 1 88 ? 18.656 -5.101 -6.182 1.00 89.44 88 GLN A O 1
ATOM 686 N N . LEU A 1 89 ? 19.737 -7.033 -6.591 1.00 91.31 89 LEU A N 1
ATOM 687 C CA . LEU A 1 89 ? 20.308 -6.645 -7.882 1.00 91.31 89 LEU A CA 1
ATOM 688 C C . LEU A 1 89 ? 19.850 -7.626 -8.963 1.00 91.31 89 LEU A C 1
ATOM 690 O O . LEU A 1 89 ? 20.138 -8.824 -8.892 1.00 91.31 89 LEU A O 1
ATOM 694 N N . LEU A 1 90 ? 19.148 -7.105 -9.967 1.00 91.25 90 LEU A N 1
ATOM 695 C CA . LEU A 1 90 ? 18.601 -7.873 -11.081 1.00 91.25 90 LEU A CA 1
ATOM 696 C C . LEU A 1 90 ? 19.233 -7.428 -12.397 1.00 91.25 90 LEU A C 1
ATOM 698 O O . LEU A 1 90 ? 19.508 -6.244 -12.592 1.00 91.25 90 LEU A O 1
ATOM 702 N N . SER A 1 91 ? 19.403 -8.369 -13.319 1.00 90.88 91 SER A N 1
ATOM 703 C CA . SER A 1 91 ? 19.771 -8.099 -14.706 1.00 90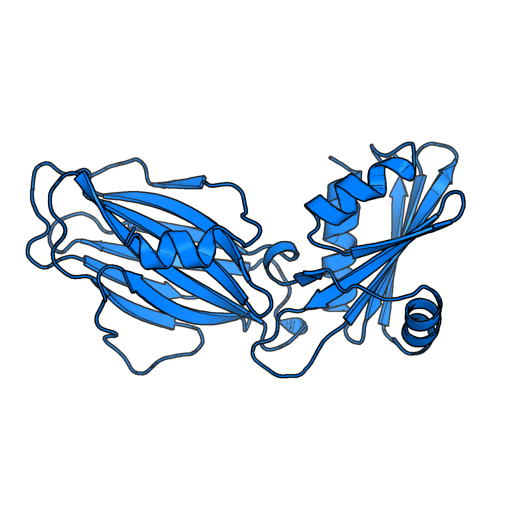.88 91 SER A CA 1
ATOM 704 C C . SER A 1 91 ? 18.648 -8.561 -15.615 1.00 90.88 91 SER A C 1
ATOM 706 O O . SER A 1 91 ? 18.401 -9.761 -15.741 1.00 90.88 91 SER A O 1
ATOM 708 N N . ALA A 1 92 ? 17.962 -7.609 -16.233 1.00 89.50 92 ALA A N 1
ATOM 709 C CA . ALA A 1 92 ? 16.946 -7.903 -17.227 1.00 89.50 92 ALA A CA 1
ATOM 710 C C . ALA A 1 92 ? 17.602 -8.194 -18.588 1.00 89.50 92 ALA A C 1
ATOM 712 O O . ALA A 1 92 ? 18.668 -7.642 -18.880 1.00 89.50 92 ALA A O 1
ATOM 713 N N . PRO A 1 93 ? 16.983 -9.046 -19.423 1.00 89.50 93 PRO A N 1
ATOM 714 C CA . PRO A 1 93 ? 17.500 -9.368 -20.748 1.00 89.50 93 PRO A CA 1
ATOM 715 C C . PRO A 1 93 ? 17.332 -8.191 -21.721 1.00 89.50 93 PRO A C 1
ATOM 717 O O . PRO A 1 93 ? 16.872 -7.107 -21.351 1.00 89.50 93 PRO A O 1
ATOM 720 N N . SER A 1 94 ? 17.705 -8.414 -22.984 1.00 91.06 94 SER A N 1
ATOM 721 C CA . SER A 1 94 ? 17.582 -7.405 -24.034 1.00 91.06 94 SER A CA 1
ATOM 722 C C . SER A 1 94 ? 16.169 -6.822 -24.128 1.00 91.06 94 SER A C 1
ATOM 724 O O . SER A 1 94 ? 15.175 -7.549 -24.075 1.00 91.06 94 SER A O 1
ATOM 726 N N . LEU A 1 95 ? 16.091 -5.500 -24.298 1.00 92.25 95 LEU A N 1
ATOM 727 C CA . LEU A 1 95 ? 14.833 -4.766 -24.396 1.00 92.25 95 LEU A CA 1
ATOM 728 C C . LEU A 1 95 ? 14.794 -3.963 -25.700 1.00 92.25 95 LEU A C 1
ATOM 730 O O . LEU A 1 95 ? 15.492 -2.957 -25.847 1.00 92.25 95 LEU A O 1
ATOM 734 N N . ALA A 1 96 ? 13.991 -4.426 -26.660 1.00 93.31 96 ALA A N 1
ATOM 735 C CA . ALA A 1 96 ? 13.811 -3.757 -27.949 1.00 93.31 96 ALA A CA 1
ATOM 736 C C . ALA A 1 96 ? 13.125 -2.386 -27.805 1.00 93.31 96 ALA A C 1
ATOM 738 O O . ALA A 1 96 ? 12.492 -2.105 -26.785 1.00 93.31 96 ALA A O 1
ATOM 739 N N . GLU A 1 97 ? 13.244 -1.544 -28.836 1.00 93.38 97 GLU A N 1
ATOM 740 C CA . GLU A 1 97 ? 12.566 -0.242 -28.903 1.00 93.38 97 GLU A CA 1
ATOM 741 C C . GLU A 1 97 ? 11.070 -0.381 -28.576 1.00 93.38 97 GLU A C 1
ATOM 743 O O . GLU A 1 97 ? 10.389 -1.289 -29.069 1.00 93.38 97 GLU A O 1
ATOM 748 N N . LYS A 1 98 ? 10.559 0.532 -27.739 1.00 92.62 98 LYS A N 1
ATOM 749 C CA . LYS A 1 98 ? 9.150 0.622 -27.312 1.00 92.62 98 LYS A CA 1
ATOM 750 C C . LYS A 1 98 ? 8.617 -0.637 -26.630 1.00 92.62 98 LYS A C 1
ATOM 752 O O . LYS A 1 98 ? 7.407 -0.784 -26.457 1.00 92.62 98 LYS A O 1
ATOM 757 N N . LYS A 1 99 ? 9.489 -1.570 -26.244 1.00 93.75 99 LYS A N 1
ATOM 758 C CA . LYS A 1 99 ? 9.103 -2.729 -25.442 1.00 93.75 99 LYS A CA 1
ATOM 759 C C . LYS A 1 99 ? 9.255 -2.422 -23.963 1.00 93.75 99 LYS A C 1
ATOM 761 O O . LYS A 1 99 ? 10.111 -1.645 -23.544 1.00 93.75 99 LYS A O 1
ATOM 766 N N . THR A 1 100 ? 8.410 -3.094 -23.193 1.00 92.75 100 THR A N 1
ATOM 767 C CA . THR A 1 100 ? 8.325 -2.961 -21.744 1.00 92.75 100 THR A CA 1
ATOM 768 C C . THR A 1 100 ? 8.685 -4.281 -21.086 1.00 92.75 100 THR A C 1
ATOM 770 O O . THR A 1 100 ? 8.096 -5.321 -21.397 1.00 92.75 100 THR A O 1
ATOM 773 N N . SER A 1 101 ? 9.606 -4.227 -20.136 1.00 92.75 101 SER A N 1
ATOM 774 C CA . SER A 1 101 ? 9.820 -5.267 -19.135 1.00 92.75 101 SER A CA 1
ATOM 775 C C . SER A 1 101 ? 9.166 -4.854 -17.818 1.00 92.75 101 SER A C 1
ATOM 777 O O . SER A 1 101 ? 8.855 -3.687 -17.577 1.00 92.75 101 SER A O 1
ATOM 779 N N . THR A 1 102 ? 8.915 -5.822 -16.947 1.00 92.56 102 THR A N 1
ATOM 780 C CA . THR A 1 102 ? 8.308 -5.579 -15.637 1.00 92.56 102 THR A CA 1
ATOM 781 C C . THR A 1 102 ? 9.212 -6.131 -14.552 1.00 92.56 102 THR A C 1
ATOM 783 O O . THR A 1 102 ? 9.539 -7.312 -14.580 1.00 92.56 102 THR A O 1
ATOM 786 N N . ILE A 1 103 ? 9.581 -5.301 -13.583 1.00 93.00 103 ILE A N 1
ATOM 787 C CA . ILE A 1 103 ? 10.212 -5.732 -12.334 1.00 93.00 103 ILE A CA 1
ATOM 788 C C . ILE A 1 103 ? 9.098 -5.869 -11.299 1.00 93.00 103 ILE A C 1
ATOM 790 O O . ILE A 1 103 ? 8.290 -4.960 -11.117 1.00 93.00 103 ILE A O 1
ATOM 794 N N . MET A 1 104 ? 9.035 -7.009 -10.630 1.00 91.75 104 MET A N 1
ATOM 795 C CA . MET A 1 104 ? 8.090 -7.285 -9.557 1.00 91.75 104 MET A CA 1
ATOM 796 C C . MET A 1 104 ? 8.821 -7.203 -8.227 1.00 91.75 104 MET A C 1
ATOM 798 O O . MET A 1 104 ? 9.749 -7.968 -7.987 1.00 91.75 104 MET A O 1
ATOM 802 N N . ILE A 1 105 ? 8.394 -6.291 -7.362 1.00 92.75 105 ILE A N 1
ATOM 803 C CA . ILE A 1 105 ? 9.001 -6.056 -6.052 1.00 92.75 105 ILE A CA 1
ATOM 804 C C . ILE A 1 105 ? 7.961 -6.397 -4.985 1.00 92.75 105 ILE A C 1
ATOM 806 O O . ILE A 1 105 ? 7.043 -5.625 -4.726 1.00 92.75 105 ILE A O 1
ATOM 810 N N . GLY A 1 106 ? 8.076 -7.576 -4.383 1.00 91.38 106 GLY A N 1
ATOM 811 C CA . GLY A 1 106 ? 7.302 -7.979 -3.215 1.00 91.38 106 GLY A CA 1
ATOM 812 C C . GLY A 1 106 ? 7.842 -7.323 -1.947 1.00 91.38 106 GLY A C 1
ATOM 813 O O . GLY A 1 106 ? 9.028 -7.453 -1.651 1.00 91.38 106 GLY A O 1
ATOM 814 N N . ILE A 1 107 ? 6.973 -6.638 -1.209 1.00 90.12 107 ILE A N 1
ATOM 815 C CA . ILE A 1 107 ? 7.271 -5.940 0.043 1.00 90.12 107 ILE A CA 1
ATOM 816 C C . ILE A 1 107 ? 6.552 -6.630 1.196 1.00 90.12 107 ILE A C 1
ATOM 818 O O . ILE A 1 107 ? 5.336 -6.860 1.144 1.00 90.12 107 ILE A O 1
ATOM 822 N N . PHE A 1 108 ? 7.301 -6.864 2.269 1.00 84.94 108 PHE A N 1
ATOM 823 C CA . PHE A 1 108 ? 6.800 -7.407 3.524 1.00 84.94 108 PHE A CA 1
ATOM 824 C C . PHE A 1 108 ? 7.383 -6.639 4.704 1.00 84.94 108 PHE A C 1
ATOM 826 O O . PHE A 1 108 ? 8.518 -6.165 4.653 1.00 84.94 108 PHE A O 1
ATOM 833 N N . CYS A 1 109 ? 6.634 -6.568 5.798 1.00 83.81 109 CYS A N 1
ATOM 834 C CA . CYS A 1 109 ? 7.120 -5.989 7.041 1.00 83.81 109 CYS A CA 1
ATOM 835 C C . CYS A 1 109 ? 7.614 -7.104 7.975 1.00 83.81 109 CYS A C 1
ATOM 837 O O . CYS A 1 109 ? 6.856 -8.026 8.280 1.00 83.81 109 CYS A O 1
ATOM 839 N N . ASN A 1 110 ? 8.868 -7.055 8.437 1.00 75.06 110 ASN A N 1
ATOM 840 C CA . ASN A 1 110 ? 9.353 -8.063 9.387 1.00 75.06 110 ASN A CA 1
ATOM 841 C C . ASN A 1 110 ? 8.899 -7.765 10.824 1.00 75.06 110 ASN A C 1
ATOM 843 O O . ASN A 1 110 ? 8.592 -8.681 11.585 1.00 75.06 110 ASN A O 1
ATOM 847 N N . HIS A 1 111 ? 8.819 -6.482 11.191 1.00 74.94 111 HIS A N 1
ATOM 848 C CA . HIS A 1 111 ? 8.419 -6.066 12.529 1.00 74.94 111 HIS A CA 1
ATOM 849 C C . HIS A 1 111 ? 7.536 -4.812 12.500 1.00 74.94 111 HIS A C 1
ATOM 851 O O . HIS A 1 111 ? 7.852 -3.866 11.790 1.00 74.94 111 HIS A O 1
ATOM 857 N N . PRO A 1 112 ? 6.509 -4.699 13.358 1.00 75.75 112 PRO A N 1
ATOM 858 C CA . PRO A 1 112 ? 5.690 -3.487 13.497 1.00 75.75 112 PRO A CA 1
ATOM 859 C C . PRO A 1 112 ? 6.431 -2.181 13.834 1.00 75.75 112 PRO A C 1
ATOM 861 O O . PRO A 1 112 ? 5.824 -1.117 13.797 1.00 75.75 112 PRO A O 1
ATOM 864 N N . HIS A 1 113 ? 7.721 -2.243 14.183 1.00 74.25 113 HIS A N 1
ATOM 865 C CA . HIS A 1 113 ? 8.561 -1.055 14.400 1.00 74.25 113 HIS A CA 1
ATOM 866 C C . HIS A 1 113 ? 9.080 -0.467 13.084 1.00 74.25 113 HIS A C 1
ATOM 868 O O . HIS A 1 113 ? 9.449 0.697 13.037 1.00 74.25 113 HIS A O 1
ATOM 874 N N . SER A 1 114 ? 9.041 -1.256 12.012 1.00 74.19 114 SER A N 1
ATOM 875 C CA . SER A 1 114 ? 9.384 -0.870 10.645 1.00 74.19 114 SER A CA 1
ATOM 876 C C . SER A 1 114 ? 8.283 -0.070 9.951 1.00 74.19 114 SER A C 1
ATOM 878 O O . SER A 1 114 ? 8.354 0.191 8.753 1.00 74.19 114 SER A O 1
ATOM 880 N N . ILE A 1 115 ? 7.221 0.269 10.680 1.00 77.25 115 ILE A N 1
ATOM 881 C CA . ILE A 1 115 ? 6.069 0.990 10.164 1.00 77.25 115 ILE A CA 1
ATOM 882 C C . ILE A 1 115 ? 6.330 2.487 10.340 1.00 77.25 115 ILE A C 1
ATOM 884 O O . ILE A 1 115 ? 6.288 3.001 11.455 1.00 77.25 115 ILE A O 1
ATOM 888 N N . GLY A 1 116 ? 6.619 3.169 9.235 1.00 72.38 116 GLY A N 1
ATOM 889 C CA . GLY A 1 116 ? 6.900 4.601 9.176 1.00 72.38 116 GLY A CA 1
ATOM 890 C C . GLY A 1 116 ? 6.919 5.094 7.729 1.00 72.38 116 GLY A C 1
ATOM 891 O O . GLY A 1 116 ? 6.434 4.392 6.840 1.00 72.38 116 GLY A O 1
ATOM 892 N N . ASN A 1 117 ? 7.498 6.278 7.500 1.00 75.25 117 ASN A N 1
ATOM 893 C CA . ASN A 1 117 ? 7.716 6.835 6.161 1.00 75.25 117 ASN A CA 1
ATOM 894 C C . ASN A 1 117 ? 8.737 5.980 5.411 1.00 75.25 117 ASN A C 1
ATOM 896 O O . ASN A 1 117 ? 9.947 6.198 5.492 1.00 75.25 117 ASN A O 1
ATOM 900 N N . ASN A 1 118 ? 8.235 4.962 4.726 1.00 87.56 118 ASN A N 1
ATOM 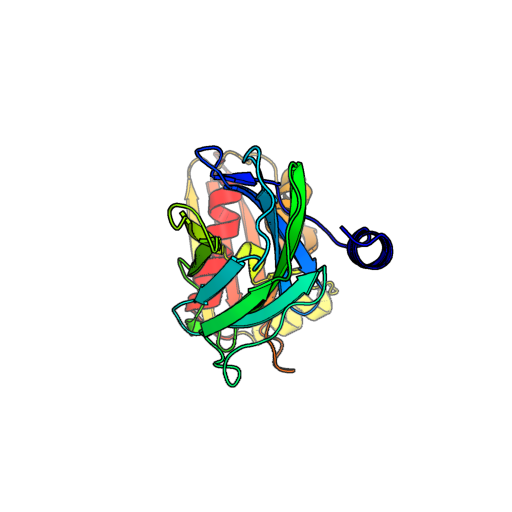901 C CA . ASN A 1 118 ? 9.050 4.006 4.013 1.00 87.56 118 ASN A CA 1
ATOM 902 C C . ASN A 1 118 ? 9.085 4.345 2.531 1.00 87.56 118 ASN A C 1
ATOM 904 O O . ASN A 1 118 ? 8.147 4.903 1.962 1.00 87.56 118 ASN A O 1
ATOM 908 N N . SER A 1 119 ? 10.182 3.971 1.893 1.00 91.06 119 SER A N 1
ATOM 909 C CA . SER A 1 119 ? 10.299 4.058 0.450 1.00 91.06 119 SER A CA 1
ATOM 910 C C . SER A 1 119 ? 11.175 2.941 -0.089 1.00 91.06 119 SER A C 1
ATOM 912 O O . SER A 1 119 ? 12.019 2.391 0.623 1.00 91.06 119 SER A O 1
ATOM 914 N N . ILE A 1 120 ? 10.958 2.615 -1.359 1.00 92.94 120 ILE A N 1
ATOM 915 C CA . ILE A 1 120 ? 11.845 1.756 -2.131 1.00 92.94 120 ILE A CA 1
ATOM 916 C C . ILE A 1 120 ? 12.659 2.648 -3.050 1.00 92.94 120 ILE A C 1
ATOM 918 O O . ILE A 1 120 ? 12.109 3.387 -3.865 1.00 92.94 120 ILE A O 1
ATOM 922 N N . GLN A 1 121 ? 13.970 2.536 -2.943 1.00 94.88 121 GLN A N 1
ATOM 923 C CA . GLN A 1 121 ? 14.900 3.113 -3.893 1.00 94.88 121 GLN A CA 1
ATOM 924 C C . GLN A 1 121 ? 15.084 2.125 -5.040 1.00 94.88 121 GLN A C 1
ATOM 926 O O . GLN A 1 121 ? 15.459 0.972 -4.820 1.00 94.88 121 GLN A O 1
ATOM 931 N N . VAL A 1 122 ? 14.806 2.564 -6.263 1.00 95.12 122 VAL A N 1
ATOM 932 C CA . VAL A 1 122 ? 15.034 1.779 -7.476 1.00 95.12 122 VAL A CA 1
ATOM 933 C C . VAL A 1 122 ? 15.983 2.561 -8.370 1.00 95.12 122 VAL A C 1
ATOM 935 O O . VAL A 1 122 ? 15.731 3.710 -8.724 1.00 95.12 122 VAL A O 1
ATOM 938 N N . ARG A 1 123 ? 17.085 1.927 -8.756 1.00 95.75 123 ARG A N 1
ATOM 939 C CA . ARG A 1 123 ? 18.017 2.458 -9.746 1.00 95.75 123 ARG A CA 1
ATOM 940 C C . ARG A 1 123 ? 18.015 1.557 -10.965 1.00 95.75 123 ARG A C 1
ATOM 942 O O . ARG A 1 123 ? 18.394 0.391 -10.864 1.00 95.75 123 ARG A O 1
A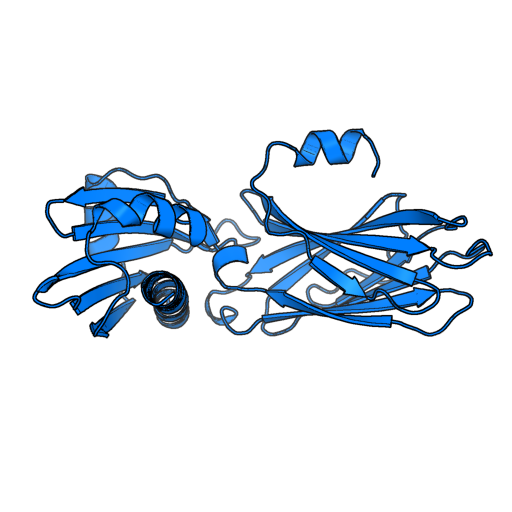TOM 949 N N . ILE A 1 124 ? 17.618 2.111 -12.103 1.00 94.44 124 ILE A N 1
ATOM 950 C CA . ILE A 1 124 ? 17.666 1.451 -13.406 1.00 94.44 124 ILE A CA 1
ATOM 951 C C . ILE A 1 124 ? 18.890 1.959 -14.159 1.00 94.44 124 ILE A C 1
ATOM 953 O O . ILE A 1 124 ? 19.041 3.158 -14.376 1.00 94.44 124 ILE A O 1
ATOM 957 N N . GLN A 1 125 ? 19.760 1.042 -14.565 1.00 94.12 125 GLN A N 1
ATOM 958 C CA . GLN A 1 125 ? 20.948 1.332 -15.359 1.00 94.12 125 GLN A CA 1
ATOM 959 C C . GLN A 1 125 ? 20.852 0.583 -16.694 1.00 94.12 125 GLN A C 1
ATOM 961 O O . GLN A 1 125 ? 21.170 -0.609 -16.758 1.00 94.12 125 GLN A O 1
ATOM 966 N N . PRO A 1 126 ? 20.423 1.258 -17.775 1.00 89.69 126 PRO A N 1
ATOM 967 C CA . PRO A 1 126 ? 20.556 0.731 -19.129 1.00 89.69 126 PRO A CA 1
ATOM 968 C C . PRO A 1 126 ? 22.023 0.449 -19.451 1.00 89.69 126 PRO A C 1
ATOM 970 O O . PRO A 1 126 ? 22.908 1.158 -18.964 1.00 89.69 126 PRO A O 1
ATOM 973 N N . THR A 1 127 ? 22.301 -0.546 -20.301 1.00 84.44 127 THR A N 1
ATOM 974 C CA . THR A 1 127 ? 23.679 -0.793 -20.771 1.00 84.44 127 THR A CA 1
ATOM 975 C C . THR A 1 127 ? 24.256 0.416 -21.509 1.00 84.44 127 THR A C 1
ATOM 977 O O . THR A 1 127 ? 25.441 0.706 -21.395 1.00 84.44 127 THR A O 1
ATOM 980 N N . ALA A 1 128 ? 23.414 1.123 -22.262 1.00 79.38 128 ALA A N 1
ATOM 981 C CA . ALA A 1 128 ? 23.762 2.357 -22.946 1.00 79.38 128 ALA A CA 1
ATOM 982 C C . ALA A 1 128 ? 22.701 3.400 -22.600 1.00 79.38 128 ALA A C 1
ATOM 984 O O . ALA A 1 128 ? 21.559 3.254 -23.035 1.00 79.38 128 ALA A O 1
ATOM 985 N N . GLY A 1 129 ? 23.072 4.409 -21.813 1.00 81.00 129 GLY A N 1
ATOM 986 C CA . GLY A 1 129 ? 22.176 5.476 -21.368 1.00 81.00 129 GLY A CA 1
ATOM 987 C C . GLY A 1 129 ? 22.526 5.986 -19.970 1.00 81.00 129 GLY A C 1
ATOM 988 O O . GLY A 1 129 ? 23.399 5.444 -19.285 1.00 81.00 129 GLY A O 1
ATOM 989 N N . VAL A 1 130 ? 21.831 7.040 -19.545 1.00 88.31 130 VAL A N 1
ATOM 990 C CA . VAL A 1 130 ? 21.979 7.619 -18.203 1.00 88.31 130 VAL A CA 1
ATOM 991 C C . VAL A 1 130 ? 21.167 6.790 -17.197 1.00 88.31 130 VAL A C 1
ATOM 993 O O . VAL A 1 130 ? 20.022 6.440 -17.494 1.00 88.31 130 VAL A O 1
ATOM 996 N N . PRO A 1 131 ? 21.720 6.446 -16.018 1.00 92.25 131 PRO A N 1
ATOM 997 C CA . PRO A 1 131 ? 20.943 5.798 -14.969 1.00 92.25 131 PRO A CA 1
ATOM 998 C C . PRO A 1 131 ? 19.780 6.660 -14.484 1.00 92.25 131 PRO A C 1
ATOM 1000 O O . PRO A 1 131 ? 19.935 7.857 -14.251 1.00 92.25 131 PRO A O 1
ATOM 1003 N N . VAL A 1 132 ? 18.650 6.009 -14.222 1.00 95.06 132 VAL A N 1
ATOM 1004 C CA . VAL A 1 132 ? 17.464 6.627 -13.626 1.00 95.06 132 VAL A CA 1
ATOM 1005 C C . VAL A 1 132 ? 17.338 6.150 -12.185 1.00 95.06 132 VAL A C 1
ATOM 1007 O O . VAL A 1 132 ? 17.312 4.945 -11.926 1.00 95.06 132 VAL A O 1
ATOM 1010 N N . ASN A 1 133 ? 17.268 7.092 -11.245 1.00 94.88 133 ASN A N 1
ATOM 1011 C CA . ASN A 1 133 ? 17.017 6.816 -9.833 1.00 94.88 133 ASN A CA 1
ATOM 1012 C C . ASN A 1 133 ? 15.606 7.282 -9.488 1.00 94.88 133 ASN A C 1
ATOM 1014 O O . ASN A 1 133 ? 15.237 8.407 -9.811 1.00 94.88 133 ASN A O 1
ATOM 1018 N N . LEU A 1 134 ? 14.840 6.435 -8.815 1.00 94.00 134 LEU A N 1
ATOM 1019 C CA . LEU A 1 134 ? 13.487 6.747 -8.377 1.00 94.00 134 LEU A CA 1
ATOM 1020 C C . LEU A 1 134 ? 13.251 6.264 -6.948 1.00 94.00 134 LEU A C 1
ATOM 1022 O O . LEU A 1 134 ? 13.749 5.221 -6.520 1.00 94.00 134 LEU A O 1
ATOM 1026 N N . THR A 1 135 ? 12.447 7.036 -6.228 1.00 94.69 135 THR A N 1
ATOM 1027 C CA . THR A 1 135 ? 11.976 6.728 -4.882 1.00 94.69 135 THR A CA 1
ATOM 1028 C C . THR A 1 135 ? 10.485 6.427 -4.952 1.00 94.69 135 THR A C 1
ATOM 1030 O O . THR A 1 135 ? 9.685 7.301 -5.276 1.00 94.69 135 THR A O 1
ATOM 1033 N N . LEU A 1 136 ? 10.100 5.192 -4.645 1.00 93.75 136 LEU A N 1
ATOM 1034 C CA . LEU A 1 136 ? 8.702 4.772 -4.609 1.00 93.75 136 LEU A CA 1
ATOM 1035 C C . LEU A 1 136 ? 8.192 4.840 -3.168 1.00 93.75 136 LEU A C 1
ATOM 1037 O O . LEU A 1 136 ? 8.752 4.147 -2.314 1.00 93.75 136 LEU A O 1
ATOM 1041 N N . PRO A 1 137 ? 7.147 5.629 -2.865 1.00 92.38 137 PRO A N 1
ATOM 1042 C CA . PRO A 1 137 ? 6.614 5.714 -1.511 1.00 92.38 137 PRO A CA 1
ATOM 1043 C C . PRO A 1 137 ? 5.979 4.384 -1.099 1.00 92.38 137 PRO A C 1
ATOM 1045 O O . PRO A 1 137 ? 5.320 3.723 -1.909 1.00 92.38 137 PRO A O 1
ATOM 1048 N N . VAL A 1 138 ? 6.147 4.003 0.164 1.00 91.31 138 VAL A N 1
ATOM 1049 C CA . VAL A 1 138 ? 5.489 2.850 0.787 1.00 91.31 138 VAL A CA 1
ATOM 1050 C C . VAL A 1 138 ? 4.720 3.348 2.003 1.00 91.31 138 VAL A C 1
ATOM 1052 O O . VAL A 1 138 ? 5.293 3.631 3.055 1.00 91.31 138 VAL A O 1
ATOM 1055 N N . ASP A 1 139 ? 3.408 3.429 1.841 1.00 90.88 139 ASP A N 1
ATOM 1056 C CA . ASP A 1 139 ? 2.487 3.920 2.853 1.00 90.88 139 ASP A CA 1
ATOM 1057 C C . ASP A 1 139 ? 2.007 2.772 3.744 1.00 90.88 139 ASP A C 1
ATOM 1059 O O . ASP A 1 139 ? 2.015 1.595 3.376 1.00 90.88 139 ASP A O 1
ATOM 1063 N N . ILE A 1 140 ? 1.462 3.106 4.910 1.00 91.88 140 ILE A N 1
ATOM 1064 C CA . ILE A 1 140 ? 0.865 2.116 5.812 1.00 91.88 140 ILE A CA 1
ATOM 1065 C C . ILE A 1 140 ? -0.279 1.315 5.162 1.00 91.88 140 ILE A C 1
ATOM 1067 O O . ILE A 1 140 ? -0.387 0.114 5.409 1.00 91.88 140 ILE A O 1
ATOM 1071 N N . LYS A 1 141 ? -1.072 1.916 4.260 1.00 91.88 141 LYS A N 1
ATOM 1072 C CA . LYS A 1 141 ? -2.112 1.201 3.487 1.00 91.88 141 LYS A CA 1
ATOM 1073 C C . LYS A 1 141 ? -1.540 0.078 2.611 1.00 91.88 141 LYS A C 1
ATOM 1075 O O . LYS A 1 141 ? -2.223 -0.918 2.358 1.00 91.88 141 LYS A O 1
ATOM 1080 N N . ASP A 1 142 ? -0.277 0.207 2.198 1.00 92.06 142 ASP A N 1
ATOM 1081 C CA . ASP A 1 142 ? 0.434 -0.828 1.456 1.00 92.06 142 ASP A CA 1
ATOM 1082 C C . ASP A 1 142 ? 0.833 -1.976 2.387 1.00 92.06 142 ASP A C 1
ATOM 1084 O O . ASP A 1 142 ? 0.890 -3.129 1.972 1.00 92.06 142 ASP A O 1
ATOM 1088 N N . LEU A 1 143 ? 1.075 -1.704 3.664 1.00 92.31 143 LEU A N 1
ATOM 1089 C CA . LEU A 1 143 ? 1.567 -2.700 4.612 1.00 92.31 143 LEU A CA 1
ATOM 1090 C C . LEU A 1 143 ? 0.452 -3.410 5.384 1.00 92.31 143 LEU A C 1
ATOM 1092 O O . LEU A 1 143 ? 0.747 -4.373 6.083 1.00 92.31 143 LEU A O 1
ATOM 1096 N N . ILE A 1 144 ? -0.815 -3.006 5.257 1.00 93.38 144 ILE A N 1
ATOM 1097 C CA . ILE A 1 144 ? -1.942 -3.648 5.954 1.00 93.38 144 ILE A CA 1
ATOM 1098 C C . ILE A 1 144 ? -2.925 -4.326 5.010 1.00 93.38 144 ILE A C 1
ATOM 1100 O O . ILE A 1 144 ? -2.986 -4.013 3.826 1.00 93.38 144 ILE A O 1
ATOM 1104 N N . ARG A 1 145 ? -3.718 -5.262 5.535 1.00 93.75 145 ARG A N 1
ATOM 1105 C CA . ARG A 1 145 ? -4.846 -5.873 4.823 1.00 93.75 145 ARG A CA 1
ATOM 1106 C C . ARG A 1 145 ? -6.127 -5.843 5.647 1.00 93.75 145 ARG A C 1
ATOM 1108 O O . ARG A 1 145 ? -6.042 -5.971 6.872 1.00 93.75 145 ARG A O 1
ATOM 1115 N N . PRO A 1 146 ? -7.300 -5.791 4.989 1.00 95.69 146 PRO A N 1
ATOM 1116 C CA . PRO A 1 146 ? -8.587 -5.918 5.650 1.00 95.69 146 PRO A CA 1
ATOM 1117 C C . PRO A 1 146 ? -8.676 -7.241 6.408 1.00 95.69 146 PRO A C 1
ATOM 1119 O O . PRO A 1 146 ? -8.402 -8.308 5.850 1.00 95.69 146 PRO A O 1
ATOM 1122 N N . THR A 1 147 ? -9.108 -7.189 7.666 1.00 95.75 147 THR A N 1
ATOM 1123 C CA . THR A 1 147 ? -9.321 -8.394 8.476 1.00 95.75 147 THR A CA 1
ATOM 1124 C C . THR A 1 147 ? -10.799 -8.549 8.783 1.00 95.75 147 THR A C 1
ATOM 1126 O O . THR A 1 147 ? -11.325 -7.902 9.685 1.00 95.75 147 THR A O 1
ATOM 1129 N N . LYS A 1 148 ? -11.478 -9.433 8.045 1.00 95.19 148 LYS A N 1
ATOM 1130 C CA . LYS A 1 148 ? -12.881 -9.767 8.314 1.00 95.19 148 LYS A CA 1
ATOM 1131 C C . LYS A 1 148 ? -13.001 -10.470 9.667 1.00 95.19 148 LYS A C 1
ATOM 1133 O O . LYS A 1 148 ? -12.294 -11.441 9.925 1.00 95.19 148 LYS A O 1
ATOM 1138 N N . MET A 1 149 ? -13.911 -9.991 10.507 1.00 96.69 149 MET A N 1
ATOM 1139 C CA . MET A 1 149 ? -14.246 -10.599 11.793 1.00 96.69 149 MET A CA 1
ATOM 1140 C C . MET A 1 149 ? -15.664 -10.216 12.216 1.00 96.69 149 MET A C 1
ATOM 1142 O O . MET A 1 149 ? -16.216 -9.232 11.732 1.00 96.69 149 MET A O 1
ATOM 1146 N N . SER A 1 150 ? -16.243 -10.991 13.128 1.00 97.56 150 SER A N 1
ATOM 1147 C CA . SER A 1 150 ? -17.511 -10.661 13.788 1.00 97.56 150 SER A CA 1
ATOM 1148 C C . SER A 1 150 ? -17.329 -9.594 14.874 1.00 97.56 150 SER A C 1
ATOM 1150 O O . SER A 1 150 ? -16.232 -9.390 15.399 1.00 97.56 150 SER A O 1
ATOM 1152 N N . VAL A 1 151 ? -18.430 -8.955 15.277 1.00 97.38 151 VAL A N 1
ATOM 1153 C CA . VAL A 1 151 ? -18.447 -7.979 16.383 1.00 97.38 151 VAL A CA 1
ATOM 1154 C C . VAL A 1 151 ? -17.997 -8.619 17.701 1.00 97.38 151 VAL A C 1
ATOM 1156 O O . VAL A 1 151 ? -17.284 -8.000 18.487 1.00 97.38 151 VAL A O 1
ATOM 1159 N N . GLN A 1 152 ? -18.374 -9.877 17.937 1.00 97.31 152 GLN A N 1
ATOM 1160 C CA . GLN A 1 152 ? -18.005 -10.633 19.132 1.00 97.31 152 GLN A CA 1
ATOM 1161 C C . GLN A 1 152 ? -16.492 -10.879 19.178 1.00 97.31 152 GLN A C 1
ATOM 1163 O O . GLN A 1 152 ? -15.855 -10.627 20.202 1.00 97.31 152 GLN A O 1
ATOM 1168 N N . GLN A 1 153 ? -15.903 -11.306 18.055 1.00 97.44 153 GLN A N 1
ATOM 1169 C CA . GLN A 1 153 ? -14.451 -11.464 17.929 1.00 97.44 153 GLN A CA 1
ATOM 1170 C C . GLN A 1 153 ? -13.728 -10.130 18.126 1.00 97.44 153 GLN A C 1
ATOM 1172 O O . GLN A 1 153 ? -12.758 -10.076 18.884 1.00 97.44 153 GLN A O 1
ATOM 1177 N N . TYR A 1 154 ? -14.229 -9.054 17.512 1.00 97.81 154 TYR A N 1
ATOM 1178 C CA . TYR A 1 154 ? -13.691 -7.708 17.692 1.00 97.81 154 TYR A CA 1
ATOM 1179 C C . TYR A 1 154 ? -13.670 -7.313 19.172 1.00 97.81 154 TYR A C 1
ATOM 1181 O O . TYR A 1 154 ? -12.617 -6.963 19.698 1.00 97.81 154 TYR A O 1
ATOM 1189 N N . GLY A 1 155 ? -14.804 -7.425 19.873 1.00 97.06 155 GLY A N 1
ATOM 1190 C CA . GLY A 1 155 ? -14.911 -7.064 21.289 1.00 97.06 155 GLY A CA 1
ATOM 1191 C C . GLY A 1 155 ? -14.000 -7.899 22.194 1.00 97.06 155 GLY A C 1
ATOM 1192 O O . GLY A 1 155 ? -13.408 -7.367 23.137 1.00 97.06 155 GLY A O 1
ATOM 1193 N N . GLY A 1 156 ? -13.834 -9.189 21.887 1.00 97.25 156 GLY A N 1
ATOM 1194 C CA . GLY A 1 156 ? -12.891 -10.065 22.583 1.00 97.25 156 GLY A CA 1
ATOM 1195 C C . GLY A 1 156 ? -11.433 -9.641 22.385 1.00 97.25 156 GLY A C 1
ATOM 1196 O O . GLY A 1 156 ? -10.676 -9.567 23.353 1.00 97.25 156 GLY A O 1
ATOM 1197 N N . MET A 1 157 ? -11.043 -9.314 21.151 1.00 96.44 157 MET A N 1
ATOM 1198 C CA . MET A 1 157 ? -9.680 -8.883 20.824 1.00 96.44 157 MET A CA 1
ATOM 1199 C C . MET A 1 157 ? -9.374 -7.471 21.331 1.00 96.44 157 MET A C 1
ATOM 1201 O O . MET A 1 157 ? -8.293 -7.241 21.863 1.00 96.44 157 MET A O 1
ATOM 1205 N N . TRP A 1 158 ? -10.331 -6.546 21.260 1.00 96.31 158 TRP A N 1
ATOM 1206 C CA . TRP A 1 158 ? -10.189 -5.165 21.734 1.00 96.31 158 TRP A CA 1
ATOM 1207 C C . TRP A 1 158 ? -9.734 -5.082 23.194 1.00 96.31 158 TRP A C 1
ATOM 1209 O O . TRP A 1 158 ? -8.882 -4.265 23.546 1.00 96.31 158 TRP A O 1
ATOM 1219 N N . LYS A 1 159 ? -10.271 -5.966 24.042 1.00 93.31 159 LYS A N 1
ATOM 1220 C CA . LYS A 1 159 ? -9.909 -6.070 25.464 1.00 93.31 159 LYS A CA 1
ATOM 1221 C C . LYS A 1 159 ? -8.514 -6.658 25.691 1.00 93.31 159 LYS A C 1
ATOM 1223 O O . LYS A 1 159 ? -7.909 -6.380 26.717 1.00 93.31 159 LYS A O 1
ATOM 1228 N N . ARG A 1 160 ? -8.018 -7.477 24.759 1.00 94.31 160 ARG A N 1
ATOM 1229 C CA . ARG A 1 160 ? -6.725 -8.177 24.857 1.00 94.31 160 ARG A CA 1
ATOM 1230 C C . ARG A 1 160 ? -5.553 -7.359 24.320 1.00 94.31 160 ARG A C 1
ATOM 1232 O O . ARG A 1 160 ? -4.418 -7.629 24.693 1.00 94.31 160 ARG A O 1
ATOM 1239 N N . LEU A 1 161 ? -5.804 -6.401 23.427 1.00 94.25 161 LEU A N 1
ATOM 1240 C CA . LEU A 1 161 ? -4.756 -5.588 22.812 1.00 94.25 161 LEU A CA 1
ATOM 1241 C C . LEU A 1 161 ? -4.315 -4.465 23.770 1.00 94.25 161 LEU A C 1
ATOM 1243 O O . LEU A 1 161 ? -5.135 -3.611 24.111 1.00 94.25 161 LEU A O 1
ATOM 1247 N N . PRO A 1 162 ? -3.039 -4.444 24.204 1.00 91.31 162 PRO A N 1
ATOM 1248 C CA . PRO A 1 162 ? -2.602 -3.608 25.322 1.00 91.31 162 PRO A CA 1
ATOM 1249 C C . PRO A 1 162 ? -2.204 -2.181 24.930 1.00 91.31 162 PRO A C 1
ATOM 1251 O O . PRO A 1 162 ? -2.063 -1.336 25.811 1.00 91.31 162 PRO A O 1
ATOM 1254 N N . LYS A 1 163 ? -1.941 -1.902 23.645 1.00 93.44 163 LYS A N 1
ATOM 1255 C CA . LYS A 1 163 ? -1.427 -0.598 23.198 1.00 93.44 163 LYS A CA 1
ATOM 1256 C C . LYS A 1 163 ? -2.521 0.194 22.497 1.00 93.44 163 LYS A C 1
ATOM 1258 O O . LYS A 1 163 ? -2.794 -0.041 21.319 1.00 93.44 163 LYS A O 1
ATOM 1263 N N . GLU A 1 164 ? -3.117 1.126 23.233 1.00 95.81 164 GLU A N 1
ATOM 1264 C CA . GLU A 1 164 ? -4.100 2.086 22.735 1.00 95.81 164 GLU A CA 1
ATOM 1265 C C . GLU A 1 164 ? -3.436 3.412 22.361 1.00 95.81 164 GLU A C 1
ATOM 1267 O O . GLU A 1 164 ? -2.607 3.926 23.108 1.00 95.81 164 GLU A O 1
ATOM 1272 N N . ILE A 1 165 ? -3.842 3.966 21.222 1.00 96.50 165 ILE A N 1
ATOM 1273 C CA . ILE A 1 165 ? -3.612 5.358 20.839 1.00 96.50 165 ILE A CA 1
ATOM 1274 C C . ILE A 1 165 ? -4.981 5.977 20.577 1.00 96.50 165 ILE A C 1
ATOM 1276 O O . ILE A 1 165 ? -5.835 5.344 19.953 1.00 96.50 165 ILE A O 1
ATOM 1280 N N . LYS A 1 166 ? -5.193 7.199 21.060 1.00 96.81 166 LYS A N 1
ATOM 1281 C CA . LYS A 1 166 ? -6.450 7.929 20.921 1.00 96.81 166 LYS A CA 1
ATOM 1282 C C . LYS A 1 166 ? -6.177 9.333 20.417 1.00 96.81 166 LYS A C 1
ATOM 1284 O O . LYS A 1 166 ? -5.343 10.033 20.982 1.00 96.81 166 LYS A O 1
ATOM 1289 N N . GLU A 1 167 ? -6.929 9.746 19.409 1.00 95.00 167 GLU A N 1
ATOM 1290 C CA . GLU A 1 167 ? -6.847 11.080 18.823 1.00 95.00 167 GLU A CA 1
ATOM 1291 C C . GLU A 1 167 ? -8.245 11.663 18.617 1.00 95.00 167 GLU A C 1
ATOM 1293 O O . GLU A 1 167 ? -9.229 10.938 18.435 1.00 95.00 167 GLU A O 1
ATOM 1298 N N . THR A 1 168 ? -8.320 12.991 18.646 1.00 94.75 168 THR A N 1
ATOM 1299 C CA . THR A 1 168 ? -9.526 13.749 18.315 1.00 94.75 168 THR A CA 1
ATOM 1300 C C . THR A 1 168 ? -9.214 14.635 17.120 1.00 94.75 168 THR A C 1
ATOM 1302 O O . THR A 1 168 ? -8.318 15.474 17.194 1.00 94.75 168 THR A O 1
ATOM 1305 N N . LEU A 1 169 ? -9.971 14.472 16.040 1.00 92.19 169 LEU A N 1
ATOM 1306 C CA . LEU A 1 169 ? -9.929 15.339 14.872 1.00 92.19 169 LEU A CA 1
ATOM 1307 C C . LEU A 1 169 ? -11.058 16.360 14.980 1.00 92.19 169 LEU A C 1
ATOM 1309 O O . LEU A 1 169 ? -12.230 15.993 15.065 1.00 92.19 169 LEU A O 1
ATOM 1313 N N . ARG A 1 170 ? -10.702 17.642 14.980 1.00 90.44 170 ARG A N 1
ATOM 1314 C CA . ARG A 1 170 ? -11.666 18.739 14.848 1.00 90.44 170 ARG A CA 1
ATOM 1315 C C . ARG A 1 170 ? -11.811 19.084 13.372 1.00 90.44 170 ARG A C 1
ATOM 1317 O O . ARG A 1 170 ? -10.824 19.009 12.648 1.00 90.44 170 ARG A O 1
ATOM 1324 N N . ASN A 1 171 ? -13.005 19.503 12.961 1.00 86.56 171 ASN A N 1
ATOM 1325 C CA . ASN A 1 171 ? -13.306 19.877 11.576 1.00 86.56 171 ASN A CA 1
ATOM 1326 C C . ASN A 1 171 ? -13.055 18.736 10.572 1.00 86.56 171 ASN A C 1
ATOM 1328 O O . ASN A 1 171 ? -12.500 18.968 9.502 1.00 86.56 171 ASN A O 1
ATOM 1332 N N . ALA A 1 172 ? -13.442 17.506 10.919 1.00 87.50 172 ALA A N 1
ATOM 1333 C CA . ALA A 1 172 ? -13.403 16.397 9.972 1.00 87.50 172 ALA A CA 1
ATOM 1334 C C . ALA A 1 172 ? -14.267 16.725 8.741 1.00 87.50 172 ALA A C 1
ATOM 1336 O O . ALA A 1 172 ? -15.377 17.250 8.886 1.00 87.50 172 ALA A O 1
ATOM 1337 N N . SER A 1 173 ? -13.787 16.376 7.544 1.00 85.31 173 SER A N 1
ATOM 1338 C CA . SER A 1 173 ? -14.572 16.487 6.303 1.00 85.31 173 SER A CA 1
ATOM 1339 C C . SER A 1 173 ? -15.775 15.533 6.314 1.00 85.31 173 SER A C 1
ATOM 1341 O O . SER A 1 173 ? -16.772 15.732 5.620 1.00 85.31 173 SER A O 1
ATOM 1343 N N . VAL A 1 174 ? -15.712 14.517 7.176 1.00 82.19 174 VAL A N 1
ATOM 1344 C CA . VAL A 1 174 ? -16.722 13.480 7.341 1.00 82.19 174 VAL A CA 1
ATOM 1345 C C . VAL A 1 174 ? -17.761 13.897 8.385 1.00 82.19 174 VAL A C 1
ATOM 1347 O O . VAL A 1 174 ? -17.563 13.745 9.590 1.00 82.19 174 VAL A O 1
ATOM 1350 N N . GLY A 1 175 ? -18.903 14.403 7.913 1.00 74.44 175 GLY A N 1
ATOM 1351 C CA . GLY A 1 175 ? -20.046 14.770 8.762 1.00 74.44 175 GLY A CA 1
ATOM 1352 C C . GLY A 1 175 ? -20.967 13.603 9.148 1.00 74.44 175 GLY A C 1
ATOM 1353 O O . GLY A 1 175 ? -21.745 13.725 10.093 1.00 74.44 175 GLY A O 1
ATOM 1354 N N . ASP A 1 176 ? -20.876 12.471 8.442 1.00 83.56 176 ASP A N 1
ATOM 1355 C CA . ASP A 1 176 ? -21.711 11.285 8.655 1.00 83.56 176 ASP A CA 1
ATOM 1356 C C . ASP A 1 176 ? -20.866 10.003 8.668 1.00 83.56 176 ASP A C 1
ATOM 1358 O O . ASP A 1 176 ? -20.015 9.770 7.809 1.00 83.56 176 ASP A O 1
ATOM 1362 N N . ILE A 1 177 ? -21.143 9.134 9.641 1.00 88.00 177 ILE A N 1
ATOM 1363 C CA . ILE A 1 177 ? -20.486 7.838 9.806 1.00 88.00 177 ILE A CA 1
ATOM 1364 C C . ILE A 1 177 ? -20.749 6.897 8.617 1.00 88.00 177 ILE A C 1
ATOM 1366 O O . ILE A 1 177 ? -19.980 5.964 8.396 1.00 88.00 177 ILE A O 1
ATOM 1370 N N . SER A 1 178 ? -21.799 7.130 7.821 1.00 86.75 178 SER A N 1
ATOM 1371 C CA . SER A 1 178 ? -22.092 6.335 6.618 1.00 86.75 178 SER A CA 1
ATOM 1372 C C . SER A 1 178 ? -20.958 6.367 5.576 1.00 86.75 178 SER A C 1
ATOM 1374 O O . SER A 1 178 ? -20.734 5.371 4.881 1.00 86.75 178 SER A O 1
ATOM 1376 N N . ALA A 1 179 ? -20.157 7.440 5.541 1.00 88.81 179 ALA A N 1
ATOM 1377 C CA . ALA A 1 179 ? -18.993 7.571 4.660 1.00 88.81 179 ALA A CA 1
ATOM 1378 C C . ALA A 1 179 ? -17.857 6.580 4.987 1.00 88.81 179 ALA A C 1
ATOM 1380 O O . ALA A 1 179 ? -16.969 6.345 4.160 1.00 88.81 179 ALA A O 1
ATOM 1381 N N . PHE A 1 180 ? -17.887 5.934 6.162 1.00 90.56 180 PHE A N 1
ATOM 1382 C CA . PHE A 1 180 ? -16.808 5.047 6.605 1.00 90.56 180 PHE A CA 1
ATOM 1383 C C . PHE A 1 180 ? -16.661 3.770 5.788 1.00 90.56 180 PHE A C 1
ATOM 1385 O O . PHE A 1 180 ? -15.609 3.138 5.853 1.00 90.56 180 PHE A O 1
ATOM 1392 N N . ASN A 1 181 ? -17.650 3.398 4.975 1.00 91.31 181 ASN A N 1
ATOM 1393 C CA . ASN A 1 181 ? -17.460 2.312 4.017 1.00 91.31 181 ASN A CA 1
ATOM 1394 C C . ASN A 1 181 ? -16.419 2.680 2.938 1.00 91.31 181 ASN A C 1
ATOM 1396 O O . ASN A 1 181 ? -15.548 1.873 2.602 1.00 91.31 181 ASN A O 1
ATOM 1400 N N . GLY A 1 182 ? -16.473 3.922 2.443 1.00 91.62 182 GLY A N 1
ATOM 1401 C CA . GLY A 1 182 ? -15.494 4.461 1.498 1.00 91.62 182 GLY A CA 1
ATOM 1402 C C . GLY A 1 182 ? -14.122 4.629 2.144 1.00 91.62 182 GLY A C 1
ATOM 1403 O O . GLY A 1 182 ? -13.126 4.170 1.590 1.00 91.62 182 GLY A O 1
ATOM 1404 N N . ILE A 1 183 ? -14.082 5.179 3.361 1.00 92.88 183 ILE A N 1
ATOM 1405 C CA . ILE A 1 183 ? -12.839 5.379 4.125 1.00 92.88 183 ILE A CA 1
ATOM 1406 C C . ILE A 1 183 ? -12.166 4.042 4.434 1.00 92.88 183 ILE A C 1
ATOM 1408 O O . ILE A 1 183 ? -10.981 3.877 4.167 1.00 92.88 183 ILE A O 1
ATOM 1412 N N . ALA A 1 184 ? -12.913 3.050 4.928 1.00 94.25 184 ALA A N 1
ATOM 1413 C CA . ALA A 1 184 ? -12.365 1.724 5.204 1.00 94.25 184 ALA A CA 1
ATOM 1414 C C . ALA A 1 184 ? -11.745 1.103 3.944 1.00 94.25 184 ALA A C 1
ATOM 1416 O O . ALA A 1 184 ? -10.637 0.571 4.001 1.00 94.25 184 ALA A O 1
ATOM 1417 N N . SER A 1 185 ? -12.424 1.235 2.801 1.00 92.06 185 SER A N 1
ATOM 1418 C CA . SER A 1 185 ? -11.925 0.749 1.513 1.00 92.06 185 SER A CA 1
ATOM 1419 C C . SER A 1 185 ? -10.657 1.492 1.074 1.00 92.06 185 SER A C 1
ATOM 1421 O O . SER A 1 185 ? -9.667 0.849 0.726 1.00 92.06 185 SER A O 1
ATOM 1423 N N . ALA A 1 186 ? -10.644 2.826 1.158 1.00 91.31 186 ALA A N 1
ATOM 1424 C CA . ALA A 1 186 ? -9.491 3.665 0.816 1.00 91.31 186 ALA A CA 1
ATOM 1425 C C . ALA A 1 186 ? -8.271 3.402 1.717 1.00 91.31 186 ALA A C 1
ATOM 1427 O O . ALA A 1 186 ? -7.129 3.417 1.253 1.00 91.31 186 ALA A O 1
ATOM 1428 N N . CYS A 1 187 ? -8.506 3.096 2.993 1.00 93.25 187 CYS A N 1
ATOM 1429 C CA . CYS A 1 187 ? -7.474 2.746 3.965 1.00 93.25 187 CYS A CA 1
ATOM 1430 C C . CYS A 1 187 ? -7.074 1.259 3.925 1.00 93.25 187 CYS A C 1
ATOM 1432 O O . CYS A 1 187 ? -6.233 0.846 4.718 1.00 93.25 187 CYS A O 1
ATOM 1434 N N . ASN A 1 188 ? -7.647 0.437 3.038 1.00 93.69 188 ASN A N 1
ATOM 1435 C CA . ASN A 1 188 ? -7.389 -1.008 2.970 1.00 93.69 188 ASN A CA 1
ATOM 1436 C C . ASN A 1 188 ? -7.698 -1.748 4.295 1.00 93.69 188 ASN A C 1
ATOM 1438 O O . ASN A 1 188 ? -6.959 -2.632 4.741 1.00 93.69 188 ASN A O 1
ATOM 1442 N N . MET A 1 189 ? -8.811 -1.380 4.935 1.00 96.19 189 MET A N 1
ATOM 1443 C CA . MET A 1 189 ? -9.308 -1.942 6.193 1.00 96.19 189 MET A CA 1
ATOM 1444 C C . MET A 1 189 ? -10.678 -2.603 6.007 1.00 96.19 189 MET A C 1
ATOM 1446 O O . MET A 1 189 ? -11.438 -2.272 5.102 1.00 96.19 189 MET A O 1
ATOM 1450 N N . ALA A 1 190 ? -11.028 -3.537 6.893 1.00 96.88 190 ALA A N 1
ATOM 1451 C CA . ALA A 1 190 ? -12.373 -4.100 6.929 1.00 96.88 190 ALA A CA 1
ATOM 1452 C C . ALA A 1 190 ? -13.263 -3.259 7.848 1.00 96.88 190 ALA A C 1
ATOM 1454 O O . ALA A 1 190 ? -12.959 -3.133 9.035 1.00 96.88 190 ALA A O 1
ATOM 1455 N N . LEU A 1 191 ? -14.380 -2.749 7.328 1.00 97.38 191 LEU A N 1
ATOM 1456 C CA . LEU A 1 191 ? -15.468 -2.236 8.157 1.00 97.38 191 LEU A CA 1
ATOM 1457 C C . LEU A 1 191 ? -16.182 -3.421 8.818 1.00 97.38 191 LEU A C 1
ATOM 1459 O O . LEU A 1 191 ? -16.821 -4.224 8.142 1.00 97.38 191 LEU A O 1
ATOM 1463 N N . VAL A 1 192 ? -16.049 -3.552 10.139 1.00 97.69 192 VAL A N 1
ATOM 1464 C CA . VAL A 1 192 ? -16.667 -4.647 10.900 1.00 97.69 192 VAL A CA 1
ATOM 1465 C C . VAL A 1 192 ? -18.141 -4.344 11.150 1.00 97.69 192 VAL A C 1
ATOM 1467 O O . VAL A 1 192 ? -18.990 -5.211 10.945 1.00 97.69 192 VAL A O 1
ATOM 1470 N N . LYS A 1 193 ? -18.453 -3.124 11.608 1.00 97.31 193 LYS A N 1
ATOM 1471 C CA . LYS A 1 193 ? -19.830 -2.672 11.845 1.00 97.31 193 LYS A CA 1
ATOM 1472 C C . LYS A 1 193 ? -19.911 -1.155 12.030 1.00 97.31 193 LYS A C 1
ATOM 1474 O O . LYS A 1 193 ? -18.997 -0.557 12.595 1.00 97.31 193 LYS A O 1
ATOM 1479 N N . ILE A 1 194 ? -21.043 -0.577 11.630 1.00 96.31 194 ILE A N 1
ATOM 1480 C CA . ILE A 1 194 ? -21.505 0.756 12.045 1.00 96.31 194 ILE A CA 1
ATOM 1481 C C . ILE A 1 194 ? -22.571 0.579 13.138 1.00 96.31 194 ILE A C 1
ATOM 1483 O O . ILE A 1 194 ? -23.478 -0.246 13.003 1.00 96.31 194 ILE A O 1
ATOM 1487 N N . ILE A 1 195 ? -22.441 1.313 14.242 1.00 93.31 195 ILE A N 1
ATOM 1488 C CA . ILE A 1 195 ? -23.312 1.260 15.421 1.00 93.31 195 ILE A CA 1
ATOM 1489 C C . ILE A 1 195 ? -23.676 2.697 15.809 1.00 93.31 195 ILE A C 1
ATOM 1491 O O . ILE A 1 195 ? -22.906 3.392 16.469 1.00 93.31 195 ILE A O 1
ATOM 1495 N N . GLY A 1 196 ? -24.854 3.166 15.395 1.00 92.19 196 GLY A N 1
ATOM 1496 C CA . GLY A 1 196 ? -25.250 4.558 15.622 1.00 92.19 196 GLY A CA 1
ATOM 1497 C C . GLY A 1 196 ? -24.266 5.520 14.952 1.00 92.19 196 GLY A C 1
ATOM 1498 O O . GLY A 1 196 ? -24.094 5.452 13.744 1.00 92.19 196 GLY A O 1
ATOM 1499 N N . LYS A 1 197 ? -23.601 6.381 15.736 1.00 93.44 197 LYS A N 1
ATOM 1500 C CA . LYS A 1 197 ? -22.580 7.346 15.269 1.00 93.44 197 LYS A CA 1
ATOM 1501 C C . LYS A 1 197 ? -21.144 6.816 15.354 1.00 93.44 197 LYS A C 1
ATOM 1503 O O . LYS A 1 197 ? -20.191 7.593 15.375 1.00 93.44 197 LYS A O 1
ATOM 1508 N N . GLU A 1 198 ? -20.989 5.508 15.492 1.00 94.75 198 GLU A N 1
ATOM 1509 C CA . GLU A 1 198 ? -19.703 4.853 15.694 1.00 94.75 198 GLU A CA 1
ATOM 1510 C C . GLU A 1 198 ? -19.463 3.805 14.617 1.00 94.75 198 GLU A C 1
ATOM 1512 O O . GLU A 1 198 ? -20.400 3.187 14.112 1.00 94.75 198 GLU A O 1
ATOM 1517 N N . CYS A 1 199 ? -18.202 3.544 14.305 1.00 96.06 199 CYS A N 1
ATOM 1518 C CA . CYS A 1 199 ? -17.822 2.388 13.517 1.00 96.06 199 CYS A CA 1
ATOM 1519 C C . CYS A 1 199 ? -16.597 1.699 14.104 1.00 96.06 199 CYS A C 1
ATOM 1521 O O . CYS A 1 199 ? -15.779 2.297 14.807 1.00 96.06 199 CYS A O 1
ATOM 1523 N N . ILE A 1 200 ? -16.469 0.421 13.779 1.00 97.75 200 ILE A N 1
ATOM 1524 C CA . ILE A 1 200 ? -15.318 -0.397 14.138 1.00 97.75 200 ILE A CA 1
ATOM 1525 C C . ILE A 1 200 ? -14.687 -0.981 12.879 1.00 97.75 200 ILE A C 1
ATOM 1527 O O . ILE A 1 200 ? -15.379 -1.537 12.023 1.00 97.75 200 ILE A O 1
ATOM 1531 N N . LEU A 1 201 ? -13.369 -0.841 12.771 1.00 98.06 201 LEU A N 1
ATOM 1532 C CA . LEU A 1 201 ? -12.553 -1.270 11.642 1.00 98.06 201 LEU A CA 1
ATOM 1533 C C . LEU A 1 201 ? -11.488 -2.258 12.114 1.00 98.06 201 LEU A C 1
ATOM 1535 O O . LEU A 1 201 ? -11.000 -2.176 13.243 1.00 98.06 201 LEU A O 1
ATOM 1539 N N . ALA A 1 202 ? -11.075 -3.159 11.231 1.00 98.00 202 ALA A N 1
ATOM 1540 C CA . ALA A 1 202 ? -10.001 -4.097 11.518 1.00 98.00 202 ALA A CA 1
ATOM 1541 C C . ALA A 1 202 ? -9.061 -4.273 10.326 1.00 98.00 202 ALA A C 1
ATOM 1543 O O . ALA A 1 202 ? -9.485 -4.482 9.183 1.00 98.00 202 ALA A O 1
ATOM 1544 N N . ALA A 1 203 ? -7.767 -4.255 10.617 1.00 96.69 203 ALA A N 1
ATOM 1545 C CA . ALA A 1 203 ? -6.721 -4.550 9.655 1.00 96.69 203 ALA A CA 1
ATOM 1546 C C . ALA A 1 203 ? -5.597 -5.349 10.309 1.00 96.69 203 ALA A C 1
ATOM 1548 O O . ALA A 1 203 ? -5.417 -5.331 11.527 1.00 96.69 203 ALA A O 1
ATOM 1549 N N . LYS A 1 204 ? -4.839 -6.081 9.503 1.00 93.81 204 LYS A N 1
ATOM 1550 C CA . LYS A 1 204 ? -3.634 -6.782 9.952 1.00 93.81 204 LYS A CA 1
ATOM 1551 C C . LYS A 1 204 ? -2.426 -6.319 9.166 1.00 93.81 204 LYS A C 1
ATOM 1553 O O . LYS A 1 204 ? -2.545 -6.037 7.977 1.00 93.81 204 LYS A O 1
ATOM 1558 N N . LEU A 1 205 ? -1.275 -6.290 9.821 1.00 91.69 205 LEU A N 1
ATOM 1559 C CA . LEU A 1 205 ? -0.000 -6.074 9.162 1.00 91.69 205 LEU A CA 1
ATOM 1560 C C . LEU A 1 205 ? 0.324 -7.262 8.258 1.00 91.69 205 LEU A C 1
ATOM 1562 O O . LEU A 1 205 ? 0.134 -8.424 8.627 1.00 91.69 205 LEU A O 1
ATOM 1566 N N . VAL A 1 206 ? 0.848 -6.951 7.086 1.00 88.06 206 VAL A N 1
ATOM 1567 C CA . VAL A 1 206 ? 1.396 -7.912 6.147 1.00 88.06 206 VAL A CA 1
ATOM 1568 C C . VAL A 1 206 ? 2.816 -8.239 6.570 1.00 88.06 206 VAL A C 1
ATOM 1570 O O . VAL A 1 206 ? 3.759 -7.490 6.306 1.00 88.06 206 VAL A O 1
ATOM 1573 N N . THR A 1 207 ? 2.954 -9.364 7.256 1.00 81.94 207 THR A N 1
ATOM 1574 C CA . THR A 1 207 ? 4.247 -9.889 7.669 1.00 81.94 207 THR A CA 1
ATOM 1575 C C . THR A 1 207 ? 4.643 -11.055 6.772 1.00 81.94 207 THR A C 1
ATOM 1577 O O . THR A 1 207 ? 3.805 -11.839 6.332 1.00 81.94 207 THR A O 1
ATOM 1580 N N . GLY A 1 208 ? 5.941 -11.178 6.483 1.00 66.12 208 GLY A N 1
ATOM 1581 C CA . GLY A 1 208 ? 6.481 -12.343 5.767 1.00 66.12 208 GLY A CA 1
ATOM 1582 C C . GLY A 1 208 ? 6.459 -13.634 6.603 1.00 66.12 208 GLY A C 1
ATOM 1583 O O . GLY A 1 208 ? 6.835 -14.694 6.112 1.00 66.12 208 GLY A O 1
ATOM 1584 N N . SER A 1 209 ? 6.032 -13.553 7.868 1.00 65.44 209 SER A N 1
ATOM 1585 C CA . SER A 1 209 ? 5.939 -14.658 8.822 1.00 65.44 209 SER A CA 1
ATOM 1586 C C . SER A 1 209 ? 4.478 -14.952 9.187 1.00 65.44 209 SER A C 1
ATOM 1588 O O . SER A 1 209 ? 3.569 -14.193 8.868 1.00 65.44 209 SER A O 1
ATOM 1590 N N . LYS A 1 210 ? 4.213 -16.057 9.896 1.00 63.84 210 LYS A N 1
ATOM 1591 C CA . LYS A 1 210 ? 2.854 -16.393 10.374 1.00 63.84 210 LYS A CA 1
ATOM 1592 C C . LYS A 1 210 ? 2.341 -15.457 11.485 1.00 63.84 210 LYS A C 1
ATOM 1594 O O . LYS A 1 210 ? 1.219 -15.640 11.962 1.00 63.84 210 LYS A O 1
ATOM 1599 N N . ASN A 1 211 ? 3.133 -14.468 11.906 1.00 68.38 211 ASN A N 1
ATOM 1600 C CA . ASN A 1 211 ? 2.760 -13.543 12.968 1.00 68.38 211 ASN A CA 1
ATOM 1601 C C . ASN A 1 211 ? 1.769 -12.505 12.437 1.00 68.38 211 ASN A C 1
ATOM 1603 O O . ASN A 1 211 ? 2.146 -11.476 11.876 1.00 68.38 211 ASN A O 1
ATOM 1607 N N . ASN A 1 212 ? 0.481 -12.779 12.636 1.00 76.56 212 ASN A N 1
ATOM 1608 C CA . ASN A 1 212 ? -0.592 -11.838 12.342 1.00 76.56 212 ASN A CA 1
ATOM 1609 C C . A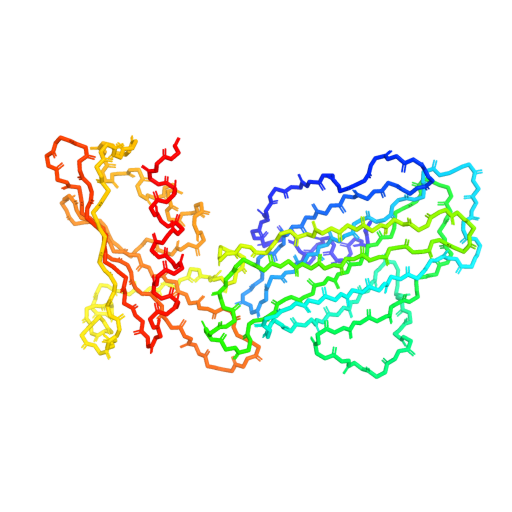SN A 1 212 ? -0.618 -10.734 13.406 1.00 76.56 212 ASN A C 1
ATOM 1611 O O . ASN A 1 212 ? -1.139 -10.934 14.504 1.00 76.56 212 ASN A O 1
ATOM 1615 N N . VAL A 1 213 ? -0.089 -9.557 13.075 1.00 90.81 213 VAL A N 1
ATOM 1616 C CA . VAL A 1 213 ? -0.192 -8.380 13.945 1.00 90.81 213 VAL A CA 1
ATOM 1617 C C . VAL A 1 213 ? -1.484 -7.645 13.612 1.00 90.81 213 VAL A C 1
ATOM 1619 O O . VAL A 1 213 ? -1.629 -7.085 12.528 1.00 90.81 213 VAL A O 1
ATOM 1622 N N . LEU A 1 214 ? -2.441 -7.679 14.534 1.00 94.62 214 LEU A N 1
ATOM 1623 C CA . LEU A 1 214 ? -3.768 -7.093 14.362 1.00 94.62 214 LEU A CA 1
ATOM 1624 C C . LEU A 1 214 ? -3.808 -5.651 14.881 1.00 94.62 214 LEU A C 1
ATOM 1626 O O . LEU A 1 214 ? -3.319 -5.377 15.977 1.00 94.62 214 LEU A O 1
ATOM 1630 N N . CYS A 1 215 ? -4.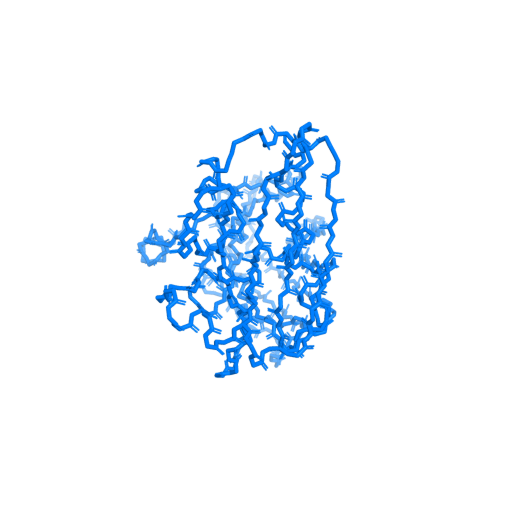456 -4.763 14.129 1.00 96.56 215 CYS A N 1
ATOM 1631 C CA . CYS A 1 215 ? -4.866 -3.445 14.592 1.00 96.56 215 CYS A CA 1
ATOM 1632 C C . CYS A 1 215 ? -6.385 -3.290 14.453 1.00 96.56 215 CYS A C 1
ATOM 1634 O O . CYS A 1 215 ? -6.975 -3.596 13.413 1.00 96.56 215 CYS A O 1
ATOM 1636 N N . LEU A 1 216 ? -7.009 -2.830 15.530 1.00 98.38 216 LEU A N 1
ATOM 1637 C CA . LEU A 1 216 ? -8.429 -2.525 15.608 1.00 98.38 216 LEU A CA 1
ATOM 1638 C C . LEU A 1 216 ? -8.598 -1.020 15.755 1.00 98.38 216 LEU A C 1
ATOM 1640 O O . LEU A 1 216 ? -7.874 -0.413 16.540 1.00 98.38 216 LEU A O 1
ATOM 1644 N N . VAL A 1 217 ? -9.564 -0.437 15.054 1.00 98.00 217 VAL A N 1
ATOM 1645 C CA . VAL A 1 217 ? -9.878 0.991 15.155 1.00 98.00 217 VAL A CA 1
ATOM 1646 C C . VAL A 1 217 ? -11.344 1.172 15.509 1.00 98.00 217 VAL A C 1
ATOM 1648 O O . VAL A 1 217 ? -12.217 0.600 14.864 1.00 98.00 217 VAL A O 1
ATOM 1651 N N . HIS A 1 218 ? -11.617 1.998 16.510 1.00 97.44 218 HIS A N 1
ATOM 1652 C CA . HIS A 1 218 ? -12.946 2.518 16.817 1.00 97.44 218 HIS A CA 1
ATOM 1653 C C . HIS A 1 218 ? -12.978 3.998 16.455 1.00 97.44 218 HIS A C 1
ATOM 1655 O O . HIS A 1 218 ? -12.106 4.753 16.881 1.00 97.44 218 HIS A O 1
ATOM 1661 N N . ALA A 1 219 ? -13.963 4.403 15.662 1.00 95.38 219 ALA A N 1
ATOM 1662 C CA . ALA A 1 219 ? -14.181 5.793 15.292 1.00 95.38 219 ALA A CA 1
ATOM 1663 C C . ALA A 1 219 ? -15.587 6.222 15.707 1.00 95.38 219 ALA A C 1
ATOM 1665 O O . ALA A 1 219 ? -16.536 5.440 15.620 1.00 95.38 219 ALA A O 1
ATOM 1666 N N . LYS A 1 220 ? -15.725 7.469 16.152 1.00 94.62 220 LYS A N 1
ATOM 1667 C CA . LYS A 1 220 ? -16.990 8.045 16.608 1.00 94.62 220 LYS A CA 1
ATOM 1668 C C . LYS A 1 220 ? -17.141 9.471 16.111 1.00 94.62 220 LYS A C 1
ATOM 1670 O O . LYS A 1 220 ? -16.290 10.308 16.404 1.00 94.62 220 LYS A O 1
ATOM 1675 N N . VAL A 1 221 ? -18.260 9.753 15.452 1.00 91.56 221 VAL A N 1
ATOM 1676 C CA . VAL A 1 221 ? -18.672 11.116 15.098 1.00 91.56 221 VAL A CA 1
ATOM 1677 C C . VAL A 1 221 ? -19.340 11.772 16.310 1.00 91.56 221 VAL A C 1
ATOM 1679 O O . VAL A 1 221 ? -20.240 11.204 16.941 1.00 91.56 221 VAL A O 1
ATOM 1682 N N . ARG A 1 222 ? -18.890 12.977 16.652 1.00 89.88 222 ARG A N 1
ATOM 1683 C CA . ARG A 1 222 ? -19.444 13.853 17.693 1.00 89.88 222 ARG A CA 1
ATOM 1684 C C . ARG A 1 222 ? -20.122 15.073 17.059 1.00 89.88 222 ARG A C 1
ATOM 1686 O O . ARG A 1 222 ? -20.275 15.164 15.846 1.00 89.88 222 ARG A O 1
ATOM 1693 N N . SER A 1 223 ? -20.628 15.980 17.890 1.00 81.50 223 SER A N 1
ATOM 1694 C CA . SER A 1 223 ? -21.210 17.249 17.441 1.00 81.50 223 SER A CA 1
ATOM 1695 C C . SER A 1 223 ? -20.166 18.143 16.763 1.00 81.50 223 SER A C 1
ATOM 1697 O O . SER A 1 223 ? -19.009 18.140 17.172 1.00 81.50 223 SER A O 1
ATOM 1699 N N . GLY A 1 224 ? -20.589 18.945 15.781 1.00 74.50 224 GLY A N 1
ATOM 1700 C CA . GLY A 1 224 ? -19.751 19.998 15.191 1.00 74.50 224 GLY A CA 1
ATOM 1701 C C . GLY A 1 224 ? -18.552 19.485 14.388 1.00 74.50 224 GLY A C 1
ATOM 1702 O O . GLY A 1 224 ? -17.467 20.042 14.511 1.00 74.50 224 GLY A O 1
ATOM 1703 N N . SER A 1 225 ? -18.731 18.406 13.616 1.00 82.44 225 SER A N 1
ATOM 1704 C CA . SER A 1 225 ? -17.677 17.787 12.790 1.00 82.44 225 SER A CA 1
ATOM 1705 C C . SER A 1 225 ? -16.439 17.328 13.576 1.00 82.44 225 SER A C 1
ATOM 1707 O O . SER A 1 225 ? -15.349 17.195 13.024 1.00 82.44 225 SER A O 1
ATOM 1709 N N . GLU A 1 226 ? -16.582 17.085 14.881 1.00 91.50 226 GLU A N 1
ATOM 1710 C CA . GLU A 1 226 ? -15.543 16.447 15.687 1.00 91.50 226 GLU A CA 1
ATOM 1711 C C . GLU A 1 226 ? -15.627 14.924 15.535 1.00 91.50 226 GLU A C 1
ATOM 1713 O O . GLU A 1 226 ? -16.703 14.329 15.631 1.00 91.50 226 GLU A O 1
ATOM 1718 N N . MET A 1 227 ? -14.480 14.274 15.367 1.00 93.56 227 MET A N 1
ATOM 1719 C CA . MET A 1 227 ? -14.361 12.823 15.374 1.00 93.56 227 MET A CA 1
ATOM 1720 C C . MET A 1 227 ? -13.345 12.364 16.410 1.00 93.56 227 MET A C 1
ATOM 1722 O O . MET A 1 227 ? -12.284 12.961 16.570 1.00 93.56 227 MET A O 1
ATOM 1726 N N . VAL A 1 228 ? -13.658 11.275 17.106 1.00 94.88 228 VAL A N 1
ATOM 1727 C CA . VAL A 1 228 ? -12.723 10.604 18.013 1.00 94.88 228 VAL A CA 1
ATOM 1728 C C . VAL A 1 228 ? -12.352 9.261 17.429 1.00 94.88 228 VAL A C 1
ATOM 1730 O O . VAL A 1 228 ? -13.231 8.465 17.095 1.00 94.88 228 VAL A O 1
ATOM 1733 N N . PHE A 1 229 ? -11.054 9.000 17.373 1.00 95.50 229 PHE A N 1
ATOM 1734 C CA . PHE A 1 229 ? -10.495 7.755 16.887 1.00 95.50 229 PHE A CA 1
ATOM 1735 C C . PHE A 1 229 ? -9.675 7.087 17.985 1.00 95.50 229 PHE A C 1
ATOM 1737 O O . PHE A 1 229 ? -8.959 7.744 18.741 1.00 95.50 229 PHE A O 1
ATOM 1744 N N . MET A 1 230 ? -9.767 5.767 18.067 1.00 97.75 230 MET A N 1
ATOM 1745 C CA . MET A 1 230 ? -8.961 4.940 18.956 1.00 97.75 230 MET A CA 1
ATOM 1746 C C . MET A 1 230 ? -8.429 3.750 18.172 1.00 97.75 230 MET A C 1
ATOM 1748 O O . MET A 1 230 ? -9.220 2.999 17.610 1.00 97.75 230 MET A O 1
ATOM 1752 N N . ALA A 1 231 ? -7.114 3.550 18.162 1.00 97.69 231 ALA A N 1
ATOM 1753 C CA . ALA A 1 231 ? -6.471 2.376 17.583 1.00 97.69 231 ALA A CA 1
ATOM 1754 C C . ALA A 1 231 ? -5.855 1.507 18.679 1.00 97.69 231 ALA A C 1
ATOM 1756 O O . ALA A 1 231 ? -5.155 2.006 19.562 1.00 97.69 231 ALA A O 1
ATOM 1757 N N . ARG A 1 232 ? -6.065 0.192 18.595 1.00 97.75 232 ARG A N 1
ATOM 1758 C CA . ARG A 1 232 ? -5.459 -0.799 19.488 1.00 97.75 232 ARG A CA 1
ATOM 1759 C C . ARG A 1 232 ? -4.712 -1.872 18.716 1.00 97.75 232 ARG A C 1
ATOM 1761 O O . ARG A 1 232 ? -5.228 -2.423 17.748 1.00 97.75 232 ARG A O 1
ATOM 1768 N N . SER A 1 233 ? -3.516 -2.211 19.184 1.00 95.62 233 SER A N 1
ATOM 1769 C CA . SER A 1 233 ? -2.716 -3.338 18.695 1.00 95.62 233 SER A CA 1
ATOM 1770 C C . SER A 1 233 ? -1.760 -3.831 19.789 1.00 95.62 233 SER A C 1
ATOM 1772 O O . SER A 1 233 ? -1.785 -3.345 20.924 1.00 95.62 233 SER A O 1
ATOM 1774 N N . SER A 1 234 ? -0.906 -4.806 19.473 1.00 93.19 234 SER A N 1
ATOM 1775 C CA . SER A 1 234 ? 0.211 -5.192 20.343 1.00 93.19 234 SER A CA 1
ATOM 1776 C C . SER A 1 234 ? 1.396 -4.213 20.286 1.00 93.19 234 SER A C 1
ATOM 1778 O O . SER A 1 234 ? 2.293 -4.321 21.118 1.00 93.19 234 SER A O 1
ATOM 1780 N N . HIS A 1 235 ? 1.403 -3.234 19.366 1.00 92.31 235 HIS A N 1
ATOM 1781 C CA . HIS A 1 235 ? 2.529 -2.317 19.146 1.00 92.31 235 HIS A CA 1
ATOM 1782 C C . HIS A 1 235 ? 2.065 -0.864 18.980 1.00 92.31 235 HIS A C 1
ATOM 1784 O O . HIS A 1 235 ? 1.355 -0.528 18.038 1.00 92.31 235 HIS A O 1
ATOM 1790 N N . ALA A 1 236 ? 2.534 0.034 19.849 1.00 91.88 236 ALA A N 1
ATOM 1791 C CA . ALA A 1 236 ? 2.115 1.439 19.834 1.00 91.88 236 ALA A CA 1
ATOM 1792 C C . ALA A 1 236 ? 2.382 2.141 18.488 1.00 91.88 236 ALA A C 1
ATOM 1794 O O . ALA A 1 236 ? 1.502 2.830 17.985 1.00 91.88 236 ALA A O 1
ATOM 1795 N N . ALA A 1 237 ? 3.546 1.897 17.870 1.00 90.25 237 ALA A N 1
ATOM 1796 C CA . ALA A 1 237 ? 3.897 2.461 16.563 1.00 90.25 237 ALA A CA 1
ATOM 1797 C C . ALA A 1 237 ? 2.907 2.050 15.459 1.00 90.25 237 ALA A C 1
ATOM 1799 O O . ALA A 1 237 ? 2.503 2.876 14.647 1.00 90.25 237 ALA A O 1
ATOM 1800 N N . PHE A 1 238 ? 2.450 0.793 15.473 1.00 92.69 238 PHE A N 1
ATOM 1801 C CA . PHE A 1 238 ? 1.466 0.321 14.504 1.00 92.69 238 PHE A CA 1
ATOM 1802 C C . PHE A 1 238 ? 0.089 0.944 14.739 1.00 92.69 238 PHE A C 1
ATOM 1804 O O . PHE A 1 238 ? -0.541 1.399 13.787 1.00 92.69 238 PHE A O 1
ATOM 1811 N N . SER A 1 239 ? -0.352 1.014 16.001 1.00 94.75 239 SER A N 1
ATOM 1812 C CA . SER A 1 239 ? -1.598 1.703 16.357 1.00 94.75 239 SER A CA 1
ATOM 1813 C C . SER A 1 239 ? -1.573 3.162 15.893 1.00 94.75 239 SER A C 1
ATOM 1815 O O . SER A 1 239 ? -2.532 3.607 15.274 1.00 94.75 239 SER A O 1
ATOM 1817 N N . ALA A 1 240 ? -0.473 3.884 16.133 1.00 94.00 240 ALA A N 1
ATOM 1818 C CA . ALA A 1 240 ? -0.317 5.279 15.724 1.00 94.00 240 ALA A CA 1
ATOM 1819 C C . ALA A 1 240 ? -0.341 5.445 14.196 1.00 94.00 240 ALA A C 1
ATOM 1821 O O . ALA A 1 240 ? -1.070 6.289 13.684 1.00 94.00 240 ALA A O 1
ATOM 1822 N N . ALA A 1 241 ? 0.388 4.606 13.454 1.00 93.06 241 ALA A N 1
ATOM 1823 C CA . ALA A 1 241 ? 0.425 4.677 11.994 1.00 93.06 241 ALA A CA 1
ATOM 1824 C C . ALA A 1 241 ? -0.941 4.389 11.346 1.00 93.06 241 ALA A C 1
ATOM 1826 O O . ALA A 1 241 ? -1.346 5.082 10.415 1.00 93.06 241 ALA A O 1
ATOM 1827 N N . VAL A 1 242 ? -1.673 3.386 11.847 1.00 95.06 242 VAL A N 1
ATOM 1828 C CA . VAL A 1 242 ? -3.028 3.079 11.359 1.00 95.06 242 VAL A CA 1
ATOM 1829 C C . VAL A 1 242 ? -4.006 4.195 11.723 1.00 95.06 242 VAL A C 1
ATOM 1831 O O . VAL A 1 242 ? -4.852 4.550 10.906 1.00 95.06 242 VAL A O 1
ATOM 1834 N N . LEU A 1 243 ? -3.889 4.771 12.922 1.00 94.88 243 LEU A N 1
ATOM 1835 C CA . LEU A 1 243 ? -4.729 5.894 13.331 1.00 94.88 243 LEU A CA 1
ATOM 1836 C C . LEU A 1 243 ? -4.498 7.122 12.443 1.00 94.88 243 LEU A C 1
ATOM 1838 O O . LEU A 1 243 ? -5.470 7.722 11.991 1.00 94.88 243 LEU A O 1
ATOM 1842 N N . GLY A 1 244 ? -3.233 7.432 12.136 1.00 94.31 244 GLY A N 1
ATOM 1843 C CA . GLY A 1 244 ? -2.852 8.493 11.202 1.00 94.31 244 GLY A CA 1
ATOM 1844 C C . GLY A 1 244 ? -3.472 8.294 9.820 1.00 94.31 244 GLY A C 1
ATOM 1845 O O . GLY A 1 244 ? -4.124 9.201 9.318 1.00 94.31 244 GLY A O 1
ATOM 1846 N N . LEU A 1 245 ? -3.396 7.078 9.263 1.00 94.38 245 LEU A N 1
ATOM 1847 C CA . LEU A 1 245 ? -4.031 6.748 7.980 1.00 94.38 245 LEU A CA 1
ATOM 1848 C C . LEU A 1 245 ? -5.535 7.051 7.963 1.00 94.38 245 LEU A C 1
ATOM 1850 O O . LEU A 1 245 ? -6.037 7.639 7.007 1.00 94.38 245 LEU A O 1
ATOM 1854 N N . VAL A 1 246 ? -6.260 6.615 8.998 1.00 94.56 246 VAL A N 1
ATOM 1855 C CA . VAL A 1 246 ? -7.715 6.819 9.081 1.00 94.56 246 VAL A CA 1
ATOM 1856 C C . VAL A 1 246 ? -8.040 8.298 9.270 1.00 94.56 246 VAL A C 1
ATOM 1858 O O . VAL A 1 246 ? -8.958 8.804 8.629 1.00 94.56 246 VAL A O 1
ATOM 1861 N N . ARG A 1 247 ? -7.284 9.000 10.118 1.00 93.06 247 ARG A N 1
ATOM 1862 C CA . ARG A 1 247 ? -7.450 10.437 10.357 1.00 93.06 247 ARG A CA 1
ATOM 1863 C C . ARG A 1 247 ? -7.244 11.243 9.078 1.00 93.06 247 ARG A C 1
ATOM 1865 O O . ARG A 1 247 ? -8.072 12.098 8.769 1.00 93.06 247 ARG A O 1
ATOM 1872 N N . ASP A 1 248 ? -6.177 10.963 8.339 1.00 92.88 248 ASP A N 1
ATOM 1873 C CA . ASP A 1 248 ? -5.843 11.690 7.115 1.00 92.88 248 ASP A CA 1
ATOM 1874 C C . ASP A 1 248 ? -6.937 11.474 6.052 1.00 92.88 248 ASP A C 1
ATOM 1876 O O . ASP A 1 248 ? -7.375 12.425 5.410 1.00 92.88 248 ASP A O 1
ATOM 1880 N N . ALA A 1 249 ? -7.497 10.261 5.964 1.00 92.56 249 ALA A N 1
ATOM 1881 C CA . ALA A 1 249 ? -8.650 9.968 5.109 1.00 92.56 249 ALA A CA 1
ATOM 1882 C C . ALA A 1 249 ? -9.964 10.649 5.549 1.00 92.56 249 ALA A C 1
ATOM 1884 O O . ALA A 1 249 ? -10.884 10.750 4.746 1.00 92.56 249 ALA A O 1
ATOM 1885 N N . CYS A 1 250 ? -10.067 11.104 6.803 1.00 90.56 250 CYS A N 1
ATOM 1886 C CA . CYS A 1 250 ? -11.205 11.886 7.310 1.00 90.56 250 CYS A CA 1
ATOM 1887 C C . CYS A 1 250 ? -10.969 13.407 7.256 1.00 90.56 250 CYS A C 1
ATOM 1889 O O . CYS A 1 250 ? -11.817 14.172 7.721 1.00 90.56 250 CYS A O 1
ATOM 1891 N N . SER A 1 251 ? -9.792 13.831 6.786 1.00 86.56 251 SER A N 1
ATOM 1892 C CA . SER A 1 251 ? -9.396 15.239 6.655 1.00 86.56 251 SER A CA 1
ATOM 1893 C C . SER A 1 251 ? -9.319 15.692 5.193 1.00 86.56 251 SER A C 1
ATOM 1895 O O . SER A 1 251 ? -9.322 16.894 4.939 1.00 86.56 251 SER A O 1
ATOM 1897 N N . ALA A 1 252 ? -9.219 14.737 4.262 1.00 70.75 252 ALA A N 1
ATOM 1898 C CA . ALA A 1 252 ? -9.282 14.941 2.815 1.00 70.75 252 ALA A CA 1
ATOM 1899 C C . ALA A 1 252 ? -10.725 15.157 2.334 1.00 70.75 252 ALA A C 1
ATOM 1901 O O . ALA A 1 252 ? -10.886 15.863 1.315 1.00 70.75 252 ALA A O 1
#

Secondary structure (DSSP, 8-state):
--HHHHHHHTTS-BPPPEEEE-STTEEEEEEEEEETTEEEEEEEEEE-SSS-BTT-EEEEEEE-TTEEEEEEEESPPEE-S---SSEEEEEE--B-TT-EEEEEEEEEESSGGG-SSEEEEEEEEESSS--EEEEEEE-HHHHEEE----HHHHHHHHHH--EEEEEEESS-S--SGGGHHHHHHHTT-EEEEEETTEEEEEEEE-BSSS---EEEEEEEE-STT-EEEEEEES-HHHHHHHHHHHHHHTT-

Radius of gyration: 20.56 Å; chains: 1; bounding box: 49×36×56 Å

Sequence (252 aa):
MAESLQKQLSGFPKGMEAVANEEGEVYISYQKVYLPGQTMVCVFVTNASKRTFSNGYTAAVQTQNGLFLRCDANPKADLKEKQNLDRQLLSAPSLAEKKTSTIMIGIFCNHPHSIGNNSIQVRIQPTAGVPVNLTLPVDIKDLIRPTKMSVQQYGGMWKRLPKEIKETLRNASVGDISAFNGIASACNMALVKIIGKECILAAKLVTGSKNNVLCLVHAKVRSGSEMVFMARSSHAAFSAAVLGLVRDACSA